Protein 1GHE (pdb70)

Secondary structure (DSSP, 8-state):
-EEEE--TTTHHHHHHHHHHHHHHHHHTT--S-------HHHHHHHTTHHHHHHTSEEEEEEEETTEEEEEEEEEE--STT-TTEEEEE----GGGTTSSHHHH--HHHHHHHHTT--EEEEEEETTSHHHHHHHHTTPEEEEEEEEEEE-TTS-EEEEEEEEEE-/--EEEEE-TTTHHHHHHHHHHHHHHHHHTT--S-------HHHHHHHHHHHHHHTTSEEEEEEEETTEEEEEEEEEE--STT-TTEEEEE----GGGTTSSHHHH--HHHHHHHHTT--EEEEEEETTSHHHHHHHHTTPEEEEEEEEEEE-TTS-EEEEEEEEEE-

Structure (mmCIF, N/CA/C/O backbone):
data_1GHE
#
_entry.id   1GHE
#
_cell.length_a   101.76
_cell.length_b   45.70
_cell.length_c   84.24
_cell.angle_alpha   90.00
_cell.angle_beta   105.79
_cell.angle_gamma   90.00
#
_symmetry.space_group_name_H-M   'C 1 2 1'
#
loop_
_entity.id
_entity.type
_entity.pdbx_description
1 polymer ACETYLTRANSFERASE
2 non-polymer 'ACETYL COENZYME *A'
3 water water
#
loop_
_atom_site.group_PDB
_atom_site.id
_atom_site.type_symbol
_atom_site.label_atom_id
_atom_site.label_alt_id
_atom_site.label_comp_id
_atom_site.label_asym_id
_atom_site.label_entity_id
_atom_site.label_seq_id
_atom_site.pdbx_PDB_ins_code
_atom_site.Cartn_x
_atom_site.Cartn_y
_atom_site.Cartn_z
_atom_site.occupancy
_atom_site.B_iso_or_equiv
_atom_site.auth_seq_id
_atom_site.auth_comp_id
_atom_site.auth_asym_id
_atom_site.auth_atom_id
_atom_site.pdbx_PDB_model_num
ATOM 1 N N . ALA A 1 4 ? 11.607 23.106 34.348 1.00 23.21 4 ALA A N 1
ATOM 2 C CA . ALA A 1 4 ? 13.087 23.030 34.098 1.00 22.15 4 ALA A CA 1
ATOM 3 C C . ALA A 1 4 ? 13.615 24.365 33.606 1.00 22.33 4 ALA A C 1
ATOM 4 O O . ALA A 1 4 ? 12.944 25.067 32.858 1.00 22.37 4 ALA A O 1
ATOM 6 N N . GLN A 1 5 ? 14.827 24.713 34.012 1.00 19.51 5 GLN A N 1
ATOM 7 C CA . GLN A 1 5 ? 15.417 25.969 33.589 1.00 19.45 5 GLN A CA 1
ATOM 8 C C . GLN A 1 5 ? 16.822 25.686 33.105 1.00 18.81 5 GLN A C 1
ATOM 9 O O . GLN A 1 5 ? 17.494 24.810 33.632 1.00 15.38 5 GLN A O 1
ATOM 15 N N . LEU A 1 6 ? 17.247 26.441 32.106 1.00 16.52 6 LEU A N 1
ATOM 16 C CA . LEU A 1 6 ? 18.596 26.335 31.574 1.00 15.76 6 LEU A CA 1
ATOM 17 C C . LEU A 1 6 ? 19.435 27.194 32.523 1.00 15.84 6 LEU A C 1
ATOM 18 O O . LEU A 1 6 ? 19.104 28.361 32.756 1.00 16.70 6 LEU A O 1
ATOM 23 N N . ARG A 1 7 ? 20.513 26.626 33.065 1.00 14.18 7 ARG A N 1
ATOM 24 C CA . ARG A 1 7 ? 21.374 27.335 33.996 1.00 13.98 7 ARG A CA 1
ATOM 25 C C . ARG A 1 7 ? 22.852 27.146 33.694 1.00 13.11 7 ARG A C 1
ATOM 26 O O . ARG A 1 7 ? 23.288 26.055 33.356 1.00 12.72 7 ARG A O 1
ATOM 34 N N . ARG A 1 8 ? 23.626 28.220 33.788 1.00 11.14 8 ARG A N 1
ATOM 35 C CA . ARG A 1 8 ? 25.065 28.062 33.625 1.00 12.37 8 ARG A CA 1
ATOM 36 C C . ARG A 1 8 ? 25.603 27.732 35.010 1.00 13.52 8 ARG A C 1
ATOM 37 O O . ARG A 1 8 ? 25.316 28.429 35.982 1.00 16.32 8 ARG A O 1
ATOM 45 N N . VAL A 1 9 ? 26.388 26.679 35.099 1.00 11.83 9 VAL A N 1
ATOM 46 C CA . VAL A 1 9 ? 26.919 26.246 36.380 1.00 13.43 9 VAL A CA 1
ATOM 47 C C . VAL A 1 9 ? 28.141 27.067 36.752 1.00 14.25 9 VAL A C 1
ATOM 48 O O . VAL A 1 9 ? 28.941 27.426 35.892 1.00 13.81 9 VAL A O 1
ATOM 52 N N . THR A 1 10 ? 28.271 27.375 38.042 1.00 15.74 10 THR A N 1
ATOM 53 C CA . THR A 1 10 ? 29.396 28.163 38.542 1.00 17.76 10 THR A CA 1
ATOM 54 C C . THR A 1 10 ? 30.065 27.387 39.675 1.00 17.85 10 THR A C 1
ATOM 55 O O . THR A 1 10 ? 29.570 26.360 40.099 1.00 16.78 10 THR A O 1
ATOM 59 N N . ALA A 1 11 ? 31.193 27.884 40.164 1.00 19.80 11 ALA A N 1
ATOM 60 C CA . ALA A 1 11 ? 31.875 27.204 41.265 1.00 21.67 11 ALA A CA 1
ATOM 61 C C . ALA A 1 11 ? 30.943 27.054 42.460 1.00 22.71 11 ALA A C 1
ATOM 62 O O . ALA A 1 11 ? 30.970 26.039 43.166 1.00 23.38 11 ALA A O 1
ATOM 64 N N . GLU A 1 12 ? 30.111 28.066 42.688 1.00 24.32 12 GLU A N 1
ATOM 65 C CA . GLU A 1 12 ? 29.200 28.043 43.823 1.00 24.58 12 GLU A CA 1
ATOM 66 C C . GLU A 1 12 ? 28.004 27.107 43.677 1.00 23.87 12 GLU A C 1
ATOM 67 O O . GLU A 1 12 ? 27.527 26.554 44.669 1.00 24.31 12 GLU A O 1
ATOM 73 N N . SER A 1 13 ? 27.515 26.907 42.455 1.00 21.36 13 SER A N 1
ATOM 74 C CA . SER A 1 13 ? 26.373 26.022 42.267 1.00 19.38 13 SER A CA 1
ATOM 75 C C . SER A 1 13 ? 26.783 24.616 41.863 1.00 18.54 13 SER A C 1
ATOM 76 O O . SER A 1 13 ? 25.943 23.734 41.727 1.00 16.74 13 SER A O 1
ATOM 79 N N . PHE A 1 14 ? 28.074 24.397 41.675 1.00 17.55 14 PHE A N 1
ATOM 80 C CA . PHE A 1 14 ? 28.543 23.081 41.254 1.00 17.71 14 PHE A CA 1
ATOM 81 C C . PHE A 1 14 ? 28.093 21.950 42.163 1.00 18.35 14 PHE A C 1
ATOM 82 O O . PHE A 1 14 ? 27.598 20.930 41.695 1.00 17.10 14 PHE A O 1
ATOM 90 N N . ALA A 1 15 ? 28.274 22.121 43.469 1.00 19.24 15 ALA A N 1
ATOM 91 C CA . ALA A 1 15 ? 27.886 21.073 44.414 1.00 18.78 15 ALA A CA 1
ATOM 92 C C . ALA A 1 15 ? 26.423 20.680 44.298 1.00 18.21 15 ALA A C 1
ATOM 93 O O . ALA A 1 15 ? 26.066 19.506 44.435 1.00 19.09 15 ALA A O 1
ATOM 95 N N . HIS A 1 16 ? 25.573 21.663 44.049 1.00 17.46 16 HIS A N 1
ATOM 96 C CA . HIS A 1 16 ? 24.144 21.425 43.939 1.00 18.18 16 HIS A CA 1
ATOM 97 C C . HIS A 1 16 ? 23.801 20.494 42.767 1.00 15.70 16 HIS A C 1
ATOM 98 O O . HIS A 1 16 ? 22.903 19.644 42.871 1.00 15.32 16 HIS A O 1
ATOM 105 N N . TYR A 1 17 ? 24.554 20.632 41.677 1.00 16.62 17 TYR A N 1
ATOM 106 C CA . TYR A 1 17 ? 24.302 19.850 40.465 1.00 15.39 17 TYR A CA 1
ATOM 107 C C . TYR A 1 17 ? 25.180 18.618 40.262 1.00 15.76 17 TYR A C 1
ATOM 108 O O . TYR A 1 17 ? 24.941 17.826 39.348 1.00 14.28 17 TYR A O 1
ATOM 117 N N . ARG A 1 18 ? 26.192 18.460 41.106 1.00 14.30 18 ARG A N 1
ATOM 118 C CA . ARG A 1 18 ? 27.129 17.352 41.024 1.00 15.25 18 ARG A CA 1
ATOM 119 C C . ARG A 1 18 ? 26.489 15.979 40.890 1.00 14.14 18 ARG A C 1
ATOM 120 O O . ARG A 1 18 ? 26.836 15.199 40.001 1.00 15.35 18 ARG A O 1
ATOM 128 N N . HIS A 1 19 ? 25.556 15.665 41.777 1.00 14.57 19 HIS A N 1
ATOM 129 C CA . HIS A 1 19 ? 24.927 14.360 41.723 1.00 14.16 19 HIS A CA 1
ATOM 130 C C . HIS A 1 19 ? 24.131 14.164 40.438 1.00 14.22 19 HIS A C 1
ATOM 131 O O . HIS A 1 19 ? 24.235 13.120 39.781 1.00 14.93 19 HIS A O 1
ATOM 138 N N . GLY A 1 20 ? 23.346 15.177 40.077 1.00 13.26 20 GLY A N 1
ATOM 139 C CA . GLY A 1 20 ? 22.548 15.082 38.862 1.00 13.99 20 GLY A CA 1
ATOM 140 C C . GLY A 1 20 ? 23.416 14.966 37.621 1.00 12.31 20 GLY A C 1
ATOM 141 O O . GLY A 1 20 ? 23.062 14.263 36.665 1.00 13.35 20 GLY A O 1
ATOM 142 N N . LEU A 1 21 ? 24.543 15.658 37.600 1.00 11.67 21 LEU A N 1
ATOM 143 C CA . LEU A 1 21 ? 25.417 15.561 36.430 1.00 12.80 21 LEU A CA 1
ATOM 144 C C . LEU A 1 21 ? 26.041 14.158 36.358 1.00 11.96 21 LEU A C 1
ATOM 145 O O . LEU A 1 21 ? 26.135 13.573 35.281 1.00 12.72 21 LEU A O 1
ATOM 150 N N . ALA A 1 22 ? 26.463 13.620 37.507 1.00 12.25 22 ALA A N 1
ATOM 151 C CA . ALA A 1 22 ? 27.054 12.283 37.573 1.00 12.80 22 ALA A CA 1
ATOM 152 C C . ALA A 1 22 ? 26.029 11.255 37.104 1.00 11.16 22 ALA A C 1
ATOM 153 O O . ALA A 1 22 ? 26.348 10.335 36.320 1.00 12.05 22 ALA A O 1
ATOM 155 N N . GLN A 1 23 ? 24.795 11.391 37.577 1.00 11.48 23 GLN A N 1
ATOM 156 C CA . GLN A 1 23 ? 23.748 10.467 37.167 1.00 13.78 23 GLN A CA 1
ATOM 157 C C . GLN A 1 23 ? 23.473 10.572 35.679 1.00 12.37 23 GLN A C 1
ATOM 158 O O . GLN A 1 23 ? 23.156 9.584 35.028 1.00 13.39 23 GLN A O 1
ATOM 164 N N . LEU A 1 24 ? 23.589 11.781 35.140 1.00 13.18 24 LEU A N 1
ATOM 165 C CA . LEU A 1 24 ? 23.348 11.998 33.718 1.00 10.19 24 LEU A CA 1
ATOM 166 C C . LEU A 1 24 ? 24.391 11.273 32.880 1.00 11.10 24 LEU A C 1
ATOM 167 O O . LEU A 1 24 ? 24.043 10.627 31.884 1.00 11.46 24 LEU A O 1
ATOM 172 N N . LEU A 1 25 ? 25.663 11.368 33.276 1.00 11.45 25 LEU A N 1
ATOM 173 C CA . LEU A 1 25 ? 26.730 10.662 32.579 1.00 9.96 25 LEU A CA 1
ATOM 174 C C . LEU A 1 25 ? 26.441 9.163 32.690 1.00 12.29 25 LEU A C 1
ATOM 175 O O . LEU A 1 25 ? 26.467 8.450 31.700 1.00 11.33 25 LEU A O 1
ATOM 180 N N . PHE A 1 26 ? 26.142 8.708 33.902 1.00 11.77 26 PHE A N 1
ATOM 181 C CA . PHE A 1 26 ? 25.863 7.290 34.155 1.00 12.41 26 PHE A CA 1
ATOM 182 C C . PHE A 1 26 ? 24.764 6.754 33.241 1.00 12.83 26 PHE A C 1
ATOM 183 O O . PHE A 1 26 ? 24.948 5.754 32.520 1.00 15.15 26 PHE A O 1
ATOM 191 N N . GLU A 1 27 ? 23.619 7.426 33.241 1.00 13.42 27 GLU A N 1
ATOM 192 C CA . GLU A 1 27 ? 22.518 6.977 32.401 1.00 13.98 27 GLU A CA 1
ATOM 193 C C . GLU A 1 27 ? 22.792 7.071 30.909 1.00 13.23 27 GLU A C 1
ATOM 194 O O . GLU A 1 27 ? 22.290 6.250 30.131 1.00 13.99 27 GLU A O 1
ATOM 200 N N . THR A 1 28 ? 23.577 8.068 30.508 1.00 11.67 28 THR A N 1
ATOM 201 C CA . THR A 1 28 ? 23.883 8.257 29.109 1.00 12.14 28 THR A CA 1
ATOM 202 C C . THR A 1 28 ? 24.820 7.143 28.642 1.00 11.10 28 THR A C 1
ATOM 203 O O . THR A 1 28 ? 24.633 6.572 27.556 1.00 12.31 28 THR A O 1
ATOM 207 N N . VAL A 1 29 ? 25.803 6.799 29.470 1.00 10.12 29 VAL A N 1
ATOM 208 C CA . VAL A 1 29 ? 26.756 5.730 29.122 1.00 11.26 29 VAL A CA 1
ATOM 209 C C . VAL A 1 29 ? 26.050 4.386 29.067 1.00 12.75 29 VAL A C 1
ATOM 210 O O . VAL A 1 29 ? 26.246 3.601 28.130 1.00 12.81 29 VAL A O 1
ATOM 214 N N . HIS A 1 30 ? 25.219 4.114 30.066 1.00 13.59 30 HIS A N 1
ATOM 215 C CA . HIS A 1 30 ? 24.517 2.840 30.083 1.00 15.77 30 HIS A CA 1
ATOM 216 C C . HIS A 1 30 ? 23.368 2.778 29.088 1.00 16.64 30 HIS A C 1
ATOM 217 O O . HIS A 1 30 ? 22.818 1.705 28.818 1.00 17.65 30 HIS A O 1
ATOM 224 N N . GLY A 1 31 ? 23.050 3.930 28.500 1.00 16.07 31 GLY A N 1
ATOM 225 C CA . GLY A 1 31 ? 22.016 3.998 27.485 1.00 14.67 31 GLY A CA 1
ATOM 226 C C . GLY A 1 31 ? 22.680 3.677 26.155 1.00 15.41 31 GLY A C 1
ATOM 227 O O . GLY A 1 31 ? 22.026 3.672 25.103 1.00 16.02 31 GLY A O 1
ATOM 228 N N . GLY A 1 32 ? 23.994 3.455 26.205 1.00 16.74 32 GLY A N 1
ATOM 229 C CA . GLY A 1 32 ? 24.754 3.094 25.013 1.00 15.96 32 GLY A CA 1
ATOM 230 C C . GLY A 1 32 ? 25.549 4.150 24.253 1.00 16.64 32 GLY A C 1
ATOM 231 O O . GLY A 1 32 ? 26.185 3.827 23.234 1.00 16.06 32 GLY A O 1
ATOM 232 N N . ALA A 1 33 ? 25.555 5.389 24.737 1.00 15.84 33 ALA A N 1
ATOM 233 C CA . ALA A 1 33 ? 26.264 6.461 24.040 1.00 16.06 33 ALA A CA 1
ATOM 234 C C . ALA A 1 33 ? 27.755 6.422 24.245 1.00 16.50 33 ALA A C 1
ATOM 235 O O . ALA A 1 33 ? 28.233 5.939 25.266 1.00 16.68 33 ALA A O 1
ATOM 237 N N . SER A 1 34 ? 28.489 6.920 23.258 1.00 16.14 34 SER A N 1
ATOM 238 C CA . SER A 1 34 ? 29.938 6.985 23.366 1.00 17.03 34 SER A CA 1
ATOM 239 C C . SER A 1 34 ? 30.282 8.390 23.838 1.00 17.52 34 SER A C 1
ATOM 240 O O . SER A 1 34 ? 30.324 9.330 23.032 1.00 18.30 34 SER A O 1
ATOM 243 N N . VAL A 1 35 ? 30.485 8.540 25.143 1.00 16.41 35 VAL A N 1
ATOM 244 C CA . VAL A 1 35 ? 30.833 9.839 25.699 1.00 16.50 35 VAL A CA 1
ATOM 245 C C . VAL A 1 35 ? 32.072 9.772 26.577 1.00 17.13 35 VAL A C 1
ATOM 246 O O . VAL A 1 35 ? 32.193 10.498 27.565 1.00 17.65 35 VAL A O 1
ATOM 250 N N . GLY A 1 36 ? 32.979 8.868 26.223 1.00 15.52 36 GLY A N 1
ATOM 251 C CA . GLY A 1 36 ? 34.233 8.755 26.934 1.00 15.48 36 GLY A CA 1
ATOM 252 C C . GLY A 1 36 ? 34.421 7.627 27.918 1.00 15.23 36 GLY A C 1
ATOM 253 O O . GLY A 1 36 ? 35.515 7.483 28.473 1.00 16.62 36 GLY A O 1
ATOM 254 N N . PHE A 1 37 ? 33.392 6.810 28.110 1.00 15.18 37 PHE A N 1
ATOM 255 C CA . PHE A 1 37 ? 33.469 5.738 29.087 1.00 16.98 37 PHE A CA 1
ATOM 256 C C . PHE A 1 37 ? 32.983 4.389 28.578 1.00 18.21 37 PHE A C 1
ATOM 257 O O . PHE A 1 37 ? 32.353 4.286 27.521 1.00 16.96 37 PHE A O 1
ATOM 273 N N . ALA A 1 39 ? 31.258 0.326 29.629 1.00 21.89 39 ALA A N 1
ATOM 274 C CA . ALA A 1 39 ? 30.158 -0.231 30.409 1.00 22.21 39 ALA A CA 1
ATOM 275 C C . ALA A 1 39 ? 30.506 -0.534 31.868 1.00 23.31 39 ALA A C 1
ATOM 276 O O . ALA A 1 39 ? 29.625 -0.876 32.650 1.00 24.14 39 ALA A O 1
ATOM 278 N N . ASP A 1 40 ? 31.778 -0.422 32.233 1.00 24.03 40 ASP A N 1
ATOM 279 C CA . ASP A 1 40 ? 32.186 -0.690 33.609 1.00 24.82 40 ASP A CA 1
ATOM 280 C C . ASP A 1 40 ? 31.966 0.544 34.484 1.00 24.46 40 ASP A C 1
ATOM 281 O O . ASP A 1 40 ? 32.186 0.507 35.699 1.00 24.00 40 ASP A O 1
ATOM 286 N N . LEU A 1 41 ? 31.527 1.637 33.868 1.00 22.39 41 LEU A N 1
ATOM 287 C CA . LEU A 1 41 ? 31.292 2.883 34.596 1.00 21.31 41 LEU A CA 1
ATOM 288 C C . LEU A 1 41 ? 30.333 2.752 35.787 1.00 21.68 41 LEU A C 1
ATOM 289 O O . LEU A 1 41 ? 29.206 2.264 35.643 1.00 20.68 41 LEU A O 1
ATOM 294 N N . ASP A 1 42 ? 30.788 3.176 36.961 1.00 22.62 42 ASP A N 1
ATOM 295 C CA . ASP A 1 42 ? 29.948 3.145 38.158 1.00 23.39 42 ASP A CA 1
ATOM 296 C C . ASP A 1 42 ? 29.832 4.582 38.631 1.00 22.39 42 ASP A C 1
ATOM 297 O O . ASP A 1 42 ? 30.499 5.458 38.091 1.00 21.41 42 ASP A O 1
ATOM 310 N N . GLN A 1 44 ? 30.961 5.985 41.256 1.00 22.70 44 GLN A N 1
ATOM 311 C CA . GLN A 1 44 ? 32.177 6.549 41.829 1.00 22.83 44 GLN A CA 1
ATOM 312 C C . GLN A 1 44 ? 33.007 7.171 40.701 1.00 21.55 44 GLN A C 1
ATOM 313 O O . GLN A 1 44 ? 33.570 8.253 40.858 1.00 21.60 44 GLN A O 1
ATOM 319 N N . GLN A 1 45 ? 33.053 6.486 39.563 1.00 20.66 45 GLN A N 1
ATOM 320 C CA . GLN A 1 45 ? 33.783 6.960 38.398 1.00 21.32 45 GLN A CA 1
ATOM 321 C C . GLN A 1 45 ? 33.083 8.208 37.848 1.00 18.31 45 GLN A C 1
ATOM 322 O O . GLN A 1 45 ? 33.743 9.157 37.446 1.00 17.08 45 GLN A O 1
ATOM 328 N N . ALA A 1 46 ? 31.751 8.201 37.828 1.00 17.07 46 ALA A N 1
ATOM 329 C CA . ALA A 1 46 ? 31.022 9.374 37.322 1.00 16.25 46 ALA A CA 1
ATOM 330 C C . ALA A 1 46 ? 31.270 10.591 38.227 1.00 16.10 46 ALA A C 1
ATOM 331 O O . ALA A 1 46 ? 31.421 11.706 37.732 1.00 16.46 46 ALA A O 1
ATOM 333 N N . TYR A 1 47 ? 31.321 10.393 39.547 1.00 16.47 47 TYR A N 1
ATOM 334 C CA . TYR A 1 47 ? 31.594 11.516 40.462 1.00 16.74 47 TYR A CA 1
ATOM 335 C C . TYR A 1 47 ? 32.998 12.040 40.227 1.00 16.70 47 TYR A C 1
ATOM 336 O O . TYR A 1 47 ? 33.241 13.239 40.300 1.00 17.98 47 TYR A O 1
ATOM 345 N N . ALA A 1 48 ? 33.934 11.136 39.959 1.00 18.06 48 ALA A N 1
ATOM 346 C CA . ALA A 1 48 ? 35.317 11.534 39.715 1.00 17.85 48 ALA A CA 1
ATOM 347 C C . ALA A 1 48 ? 35.404 12.405 38.462 1.00 17.57 48 ALA A C 1
ATOM 348 O O . ALA A 1 48 ? 36.158 13.377 38.423 1.00 17.65 48 ALA A O 1
ATOM 350 N N . TRP A 1 49 ? 34.626 12.046 37.442 1.00 17.25 49 TRP A N 1
ATOM 351 C CA . TRP A 1 49 ? 34.589 12.820 36.205 1.00 17.22 49 TRP A CA 1
ATOM 352 C C . TRP A 1 49 ? 34.051 14.215 36.534 1.00 16.61 49 TRP A C 1
ATOM 353 O O . TRP A 1 49 ? 34.595 15.228 36.090 1.00 14.97 49 TRP A O 1
ATOM 364 N N . CYS A 1 50 ? 32.986 14.269 37.326 1.00 16.70 50 CYS A N 1
ATOM 365 C CA . CYS A 1 50 ? 32.408 15.553 37.701 1.00 18.39 50 CYS A CA 1
ATOM 366 C C . CYS A 1 50 ? 33.393 16.417 38.435 1.00 19.12 50 CYS A C 1
ATOM 367 O O . CYS A 1 50 ? 33.559 17.592 38.122 1.00 17.58 50 CYS A O 1
ATOM 370 N N . ASP A 1 51 ? 34.027 15.837 39.445 1.00 19.60 51 ASP A N 1
ATOM 371 C CA . ASP A 1 51 ? 34.964 16.608 40.232 1.00 21.32 51 ASP A CA 1
ATOM 372 C C . ASP A 1 51 ? 36.102 17.122 39.371 1.00 20.94 51 ASP A C 1
ATOM 373 O O . ASP A 1 51 ? 36.662 18.186 39.643 1.00 22.35 51 ASP A O 1
ATOM 378 N N . GLY A 1 52 ? 36.427 16.378 38.321 1.00 19.54 52 GLY A N 1
ATOM 379 C CA . GLY A 1 52 ? 37.489 16.785 37.423 1.00 19.99 52 GLY A CA 1
ATOM 380 C C . GLY A 1 52 ? 37.161 18.042 36.622 1.00 19.47 52 GLY A C 1
ATOM 381 O O . GLY A 1 52 ? 38.047 18.644 36.029 1.00 19.11 52 GLY A O 1
ATOM 382 N N . LEU A 1 53 ? 35.900 18.449 36.609 1.00 18.09 53 LEU A N 1
ATOM 383 C CA . LEU A 1 53 ? 35.503 19.630 35.854 1.00 16.50 53 LEU A CA 1
ATOM 384 C C . LEU A 1 53 ? 35.572 20.912 36.657 1.00 17.15 53 LEU A C 1
ATOM 385 O O . LEU A 1 53 ? 35.629 22.004 36.101 1.00 15.00 53 LEU A O 1
ATOM 390 N N . LYS A 1 54 ? 35.561 20.772 37.974 1.00 16.58 54 LYS A N 1
ATOM 391 C CA . LYS A 1 54 ? 35.482 21.915 38.848 1.00 18.63 54 LYS A CA 1
ATOM 392 C C . LYS A 1 54 ? 36.512 23.019 38.697 1.00 17.04 54 LYS A C 1
ATOM 393 O O . LYS A 1 54 ? 36.152 24.197 38.684 1.00 18.15 54 LYS A O 1
ATOM 399 N N . ALA A 1 55 ? 37.784 22.662 38.584 1.00 16.39 55 ALA A N 1
ATOM 400 C CA . ALA A 1 55 ? 38.809 23.693 38.484 1.00 17.29 55 ALA A CA 1
ATOM 401 C C . ALA A 1 55 ? 38.664 24.522 37.219 1.00 17.74 55 ALA A C 1
ATOM 402 O O . ALA A 1 55 ? 38.761 25.764 37.259 1.00 16.58 55 ALA A O 1
ATOM 404 N N . ASP A 1 56 ? 38.422 23.843 36.102 1.00 16.68 56 ASP A N 1
ATOM 405 C CA . ASP A 1 56 ? 38.291 24.530 34.828 1.00 17.16 56 ASP A CA 1
ATOM 406 C C . ASP A 1 56 ? 37.038 25.399 34.769 1.00 16.96 56 ASP A C 1
ATOM 407 O O . ASP A 1 56 ? 37.048 26.460 34.154 1.00 17.27 56 ASP A O 1
ATOM 412 N N . ILE A 1 57 ? 35.966 24.962 35.425 1.00 14.90 57 ILE A N 1
ATOM 413 C CA . ILE A 1 57 ? 34.722 25.740 35.470 1.00 16.16 57 ILE A CA 1
ATOM 414 C C . ILE A 1 57 ? 34.967 27.053 36.231 1.00 15.96 57 ILE A C 1
ATOM 415 O O . ILE A 1 57 ? 34.551 28.125 35.807 1.00 14.95 57 ILE A O 1
ATOM 420 N N . ALA A 1 58 ? 35.667 26.966 37.355 1.00 16.75 58 ALA A N 1
ATOM 421 C CA . ALA A 1 58 ? 35.947 28.147 38.160 1.00 17.49 58 ALA A CA 1
ATOM 422 C C . ALA A 1 58 ? 36.889 29.105 37.450 1.00 19.30 58 ALA A C 1
ATOM 423 O O . ALA A 1 58 ? 36.784 30.321 37.612 1.00 20.25 58 ALA A O 1
ATOM 425 N N . ALA A 1 59 ? 37.797 28.553 36.656 1.00 17.85 59 ALA A N 1
ATOM 426 C CA . ALA A 1 59 ? 38.787 29.332 35.909 1.00 19.78 59 ALA A CA 1
ATOM 427 C C . ALA A 1 59 ? 38.140 29.991 34.711 1.00 19.80 59 ALA A C 1
ATOM 428 O O . ALA A 1 59 ? 38.608 31.020 34.217 1.00 20.81 59 ALA A O 1
ATOM 430 N N . GLY A 1 60 ? 37.076 29.369 34.225 1.00 18.69 60 GLY A N 1
ATOM 431 C CA . GLY A 1 60 ? 36.381 29.933 33.088 1.00 18.47 60 GLY A CA 1
ATOM 432 C C . GLY A 1 60 ? 36.868 29.428 31.738 1.00 17.39 60 GLY A C 1
ATOM 433 O O . GLY A 1 60 ? 36.472 29.974 30.705 1.00 20.62 60 GLY A O 1
ATOM 434 N N . SER A 1 61 ? 37.698 28.391 31.726 1.00 16.73 61 SER A N 1
ATOM 435 C CA . SER A 1 61 ? 38.203 27.832 30.469 1.00 16.51 61 SER A CA 1
ATOM 436 C C . SER A 1 61 ? 37.229 26.758 29.983 1.00 14.18 61 SER A C 1
ATOM 437 O O . SER A 1 61 ? 37.213 26.394 28.807 1.00 15.13 61 SER A O 1
ATOM 440 N N . LEU A 1 62 ? 36.442 26.233 30.909 1.00 12.21 62 LEU A N 1
ATOM 441 C CA . LEU A 1 62 ? 35.411 25.258 30.582 1.00 11.45 62 LEU A CA 1
ATOM 442 C C . LEU A 1 62 ? 34.081 25.860 31.037 1.00 12.32 62 LEU A C 1
ATOM 443 O O . LEU A 1 62 ? 33.938 26.362 32.185 1.00 12.01 62 LEU A O 1
ATOM 448 N N . LEU A 1 63 ? 33.110 25.891 30.135 1.00 10.40 63 LEU A N 1
ATOM 449 C CA . LEU A 1 63 ? 31.793 26.406 30.484 1.00 11.59 63 LEU A CA 1
ATOM 450 C C . LEU A 1 63 ? 30.840 25.229 30.577 1.00 10.58 63 LEU A C 1
ATOM 451 O O . LEU A 1 63 ? 30.869 24.330 29.748 1.00 13.21 63 LEU A O 1
ATOM 456 N N . LEU A 1 64 ? 29.977 25.227 31.594 1.00 9.37 64 LEU A N 1
ATOM 457 C CA . LEU A 1 64 ? 29.071 24.101 31.777 1.00 10.47 64 LEU A CA 1
ATOM 458 C C . LEU A 1 64 ? 27.663 24.590 32.005 1.00 11.55 64 LEU A C 1
ATOM 459 O O . LEU A 1 64 ? 27.452 25.531 32.774 1.00 12.33 64 LEU A O 1
ATOM 464 N N . TRP A 1 65 ? 26.689 23.977 31.334 1.00 10.47 65 TRP A N 1
ATOM 465 C CA . TRP A 1 65 ? 25.291 24.356 31.518 1.00 9.76 65 TRP A CA 1
ATOM 466 C C . TRP A 1 65 ? 24.507 23.117 31.820 1.00 11.75 65 TRP A C 1
ATOM 467 O O . TRP A 1 65 ? 24.905 22.022 31.433 1.00 11.76 65 TRP A O 1
ATOM 478 N N . VAL A 1 66 ? 23.406 23.286 32.543 1.00 10.98 66 VAL A N 1
ATOM 479 C CA . VAL A 1 66 ? 22.504 22.171 32.772 1.00 10.53 66 VAL A CA 1
ATOM 480 C C . VAL A 1 66 ? 21.092 22.683 32.521 1.00 10.91 66 VAL A C 1
ATOM 481 O O . VAL A 1 66 ? 20.851 23.885 32.510 1.00 11.44 66 VAL A O 1
ATOM 485 N N . VAL A 1 67 ? 20.180 21.761 32.247 1.00 11.25 67 VAL A N 1
ATOM 486 C CA . VAL A 1 67 ? 18.764 22.113 32.188 1.00 11.65 67 VAL A CA 1
ATOM 487 C C . VAL A 1 67 ? 18.365 21.325 33.420 1.00 14.45 67 VAL A C 1
ATOM 488 O O . VAL A 1 67 ? 18.528 20.104 33.444 1.00 12.11 67 VAL A O 1
ATOM 492 N N . ALA A 1 68 ? 17.841 22.009 34.435 1.00 14.74 68 ALA A N 1
ATOM 493 C CA . ALA A 1 68 ? 17.501 21.336 35.679 1.00 16.78 68 ALA A CA 1
ATOM 494 C C . ALA A 1 68 ? 16.222 21.830 36.315 1.00 18.83 68 ALA A C 1
ATOM 495 O O . ALA A 1 68 ? 15.807 22.975 36.117 1.00 18.91 68 ALA A O 1
ATOM 497 N N . GLU A 1 69 ? 15.594 20.929 37.058 1.00 21.44 69 GLU A N 1
ATOM 498 C CA . GLU A 1 69 ? 14.397 21.244 37.824 1.00 24.24 69 GLU A CA 1
ATOM 499 C C . GLU A 1 69 ? 14.968 21.074 39.219 1.00 23.77 69 GLU A C 1
ATOM 500 O O . GLU A 1 69 ? 15.148 19.943 39.695 1.00 21.33 69 GLU A O 1
ATOM 506 N N . ASP A 1 70 ? 15.288 22.195 39.849 1.00 25.72 70 ASP A N 1
ATOM 507 C CA . ASP A 1 70 ? 15.914 22.173 41.160 1.00 28.83 70 ASP A CA 1
ATOM 508 C C . ASP A 1 70 ? 17.269 21.457 40.968 1.00 28.47 70 ASP A C 1
ATOM 509 O O . ASP A 1 70 ? 18.080 21.872 40.146 1.00 29.06 70 ASP A O 1
ATOM 514 N N . ASP A 1 71 ? 17.500 20.379 41.706 1.00 27.90 71 ASP A N 1
ATOM 515 C CA . ASP A 1 71 ? 18.744 19.623 41.625 1.00 26.86 71 ASP A CA 1
ATOM 516 C C . ASP A 1 71 ? 18.672 18.467 40.629 1.00 25.34 71 ASP A C 1
ATOM 517 O O . ASP A 1 71 ? 19.656 17.755 40.429 1.00 25.02 71 ASP A O 1
ATOM 522 N N . ASN A 1 72 ? 17.505 18.263 40.028 1.00 22.22 72 ASN A N 1
ATOM 523 C CA . ASN A 1 72 ? 17.307 17.185 39.069 1.00 20.15 72 ASN A CA 1
ATOM 524 C C . ASN A 1 72 ? 17.837 17.650 37.724 1.00 18.16 72 ASN A C 1
ATOM 525 O O . ASN A 1 72 ? 17.194 18.456 37.061 1.00 18.57 72 ASN A O 1
ATOM 530 N N . VAL A 1 73 ? 18.992 17.132 37.325 1.00 15.26 73 VAL A N 1
ATOM 531 C CA . VAL A 1 73 ? 19.615 17.513 36.054 1.00 13.58 73 VAL A CA 1
ATOM 532 C C . VAL A 1 73 ? 19.105 16.678 34.878 1.00 13.31 73 VAL A C 1
ATOM 533 O O . VAL A 1 73 ? 19.365 15.477 34.791 1.00 14.92 73 VAL A O 1
ATOM 537 N N . LEU A 1 74 ? 18.394 17.324 33.962 1.00 12.05 74 LEU A N 1
ATOM 538 C CA . LEU A 1 74 ? 17.820 16.623 32.801 1.00 11.27 74 LEU A CA 1
ATOM 539 C C . LEU A 1 74 ? 18.754 16.578 31.608 1.00 10.83 74 LEU A C 1
ATOM 540 O O . LEU A 1 74 ? 18.664 15.678 30.772 1.00 10.11 74 LEU A O 1
ATOM 545 N N . ALA A 1 75 ? 19.663 17.541 31.533 1.00 9.08 75 ALA A N 1
ATOM 546 C CA . ALA A 1 75 ? 20.562 17.594 30.385 1.00 10.85 75 ALA A CA 1
ATOM 547 C C . ALA A 1 75 ? 21.712 18.517 30.710 1.00 10.93 75 ALA A C 1
ATOM 548 O O . ALA A 1 75 ? 21.631 19.321 31.632 1.00 10.96 75 ALA A O 1
ATOM 550 N N . SER A 1 76 ? 22.777 18.414 29.932 1.00 9.21 76 SER A N 1
ATOM 551 C CA . SER A 1 76 ? 23.937 19.247 30.156 1.00 8.76 76 SER A CA 1
ATOM 552 C C . SER A 1 76 ? 24.745 19.380 28.867 1.00 8.82 76 SER A C 1
ATOM 553 O O . SER A 1 76 ? 24.602 18.560 27.964 1.00 8.60 76 SER A O 1
ATOM 556 N N . ALA A 1 77 ? 25.579 20.407 28.786 1.00 8.31 77 ALA A N 1
ATOM 557 C CA . ALA A 1 77 ? 26.474 20.608 27.639 1.00 8.74 77 ALA A CA 1
ATOM 558 C C . ALA A 1 77 ? 27.665 21.377 28.173 1.00 8.82 77 ALA A C 1
ATOM 559 O O . ALA A 1 77 ? 27.558 22.069 29.200 1.00 9.84 77 ALA A O 1
ATOM 561 N N . GLN A 1 78 ? 28.790 21.267 27.474 1.00 8.42 78 GLN A N 1
ATOM 562 C CA . GLN A 1 78 ? 30.002 21.953 27.882 1.00 10.35 78 GLN A CA 1
ATOM 563 C C . GLN A 1 78 ? 30.636 22.571 26.659 1.00 9.64 78 GLN A C 1
ATOM 564 O O . GLN A 1 78 ? 30.495 22.060 25.528 1.00 10.62 78 GLN A O 1
ATOM 570 N N . LEU A 1 79 ? 31.322 23.684 26.888 1.00 11.10 79 LEU A N 1
ATOM 571 C CA . LEU A 1 79 ? 32.057 24.365 25.838 1.00 10.26 79 LEU A CA 1
ATOM 572 C C . LEU A 1 79 ? 33.468 24.546 26.379 1.00 11.40 79 LEU A C 1
ATOM 573 O O . LEU A 1 79 ? 33.675 25.192 27.409 1.00 10.98 79 LEU A O 1
ATOM 578 N N . SER A 1 80 ? 34.430 23.954 25.692 1.00 10.55 80 SER A N 1
ATOM 579 C CA . SER A 1 80 ? 35.839 24.052 26.085 1.00 12.14 80 SER A CA 1
ATOM 580 C C . SER A 1 80 ? 36.517 25.124 25.240 1.00 12.35 80 SER A C 1
ATOM 581 O O . SER A 1 80 ? 36.700 24.956 24.021 1.00 11.13 80 SER A O 1
ATOM 584 N N . LEU A 1 81 ? 36.884 26.228 25.882 1.00 12.37 81 LEU A N 1
ATOM 585 C CA . LEU A 1 81 ? 37.522 27.332 25.172 1.00 11.92 81 LEU A CA 1
ATOM 586 C C . LEU A 1 81 ? 38.990 27.023 24.915 1.00 12.61 81 LEU A C 1
ATOM 587 O O . LEU A 1 81 ? 39.723 26.720 25.852 1.00 13.24 81 LEU A O 1
ATOM 592 N N . CYS A 1 82 ? 39.436 27.093 23.664 1.00 12.11 82 CYS A N 1
ATOM 593 C CA . CYS A 1 82 ? 40.850 26.813 23.397 1.00 13.12 82 CYS A CA 1
ATOM 594 C C . CYS A 1 82 ? 41.666 27.913 24.059 1.00 13.94 82 CYS A C 1
ATOM 595 O O . CYS A 1 82 ? 41.326 29.094 23.969 1.00 12.78 82 CYS A O 1
ATOM 598 N N . GLN A 1 83 ? 42.736 27.503 24.745 1.00 15.12 83 GLN A N 1
ATOM 599 C CA . GLN A 1 83 ? 43.586 28.432 25.478 1.00 16.75 83 GLN A CA 1
ATOM 600 C C . GLN A 1 83 ? 44.930 28.640 24.771 1.00 17.23 83 GLN A C 1
ATOM 601 O O . GLN A 1 83 ? 45.778 29.413 25.243 1.00 18.29 83 GLN A O 1
ATOM 607 N N . LYS A 1 84 ? 45.141 27.940 23.664 1.00 16.28 84 LYS A N 1
ATOM 608 C CA . LYS A 1 84 ? 46.396 28.097 22.922 1.00 16.17 84 LYS A CA 1
ATOM 609 C C . LYS A 1 84 ? 46.499 29.496 22.325 1.00 16.56 84 LYS A C 1
ATOM 610 O O . LYS A 1 84 ? 45.536 30.031 21.770 1.00 15.55 84 LYS A O 1
ATOM 616 N N . PRO A 1 85 ? 47.694 30.094 22.375 1.00 16.05 85 PRO A N 1
ATOM 617 C CA . PRO A 1 85 ? 47.865 31.446 21.834 1.00 16.62 85 PRO A CA 1
ATOM 618 C C . PRO A 1 85 ? 47.302 31.698 20.444 1.00 16.41 85 PRO A C 1
ATOM 619 O O . PRO A 1 85 ? 46.811 32.801 20.181 1.00 18.10 85 PRO A O 1
ATOM 623 N N . ASN A 1 86 ? 47.367 30.706 19.556 1.00 15.62 86 ASN A N 1
ATOM 624 C CA . ASN A 1 86 ? 46.834 30.906 18.213 1.00 16.47 86 ASN A CA 1
ATOM 625 C C . ASN A 1 86 ? 45.461 30.279 18.004 1.00 16.47 86 ASN A C 1
ATOM 626 O O . ASN A 1 86 ? 44.951 30.248 16.881 1.00 17.23 86 ASN A O 1
ATOM 631 N N . GLY A 1 87 ? 44.852 29.802 19.081 1.00 16.32 87 GLY A N 1
ATOM 632 C CA . GLY A 1 87 ? 43.547 29.180 18.954 1.00 15.70 87 GLY A CA 1
ATOM 633 C C . GLY A 1 87 ? 42.427 29.948 19.622 1.00 15.61 87 GLY A C 1
ATOM 634 O O . GLY A 1 87 ? 41.382 29.369 19.889 1.00 15.19 87 GLY A O 1
ATOM 635 N N . LEU A 1 88 ? 42.607 31.247 19.872 1.00 13.08 88 LEU A N 1
ATOM 636 C CA . LEU A 1 88 ? 41.552 31.986 20.537 1.00 15.42 88 LEU A CA 1
ATOM 637 C C . LEU A 1 88 ? 40.262 32.154 19.720 1.00 13.38 88 LEU A C 1
ATOM 638 O O . LEU A 1 88 ? 39.260 32.650 20.245 1.00 13.57 88 LEU A O 1
ATOM 643 N N . ASN A 1 89 ? 40.260 31.739 18.450 1.00 11.99 89 ASN A N 1
ATOM 644 C CA . ASN A 1 89 ? 39.037 31.851 17.659 1.00 12.10 89 ASN A CA 1
ATOM 645 C C . ASN A 1 89 ? 38.162 30.602 17.797 1.00 11.78 89 ASN A C 1
ATOM 646 O O . ASN A 1 89 ? 36.998 30.611 17.395 1.00 11.83 89 ASN A O 1
ATOM 651 N N . ARG A 1 90 ? 38.703 29.536 18.379 1.00 10.76 90 ARG A N 1
ATOM 652 C CA . ARG A 1 90 ? 37.935 28.291 18.455 1.00 10.19 90 ARG A CA 1
ATOM 653 C C . ARG A 1 90 ? 37.542 27.742 19.824 1.00 9.68 90 ARG A C 1
ATOM 654 O O . ARG A 1 90 ? 38.123 28.068 20.861 1.00 9.92 90 ARG A O 1
ATOM 662 N N . ALA A 1 91 ? 36.501 26.911 19.818 1.00 9.48 91 ALA A N 1
ATOM 663 C CA . ALA A 1 91 ? 36.053 26.270 21.041 1.00 9.19 91 ALA A CA 1
ATOM 664 C C . ALA A 1 91 ? 35.475 24.912 20.670 1.00 10.23 91 ALA A C 1
ATOM 665 O O . ALA A 1 91 ? 34.908 24.766 19.596 1.00 9.37 91 ALA A O 1
ATOM 667 N N . GLU A 1 92 ? 35.604 23.934 21.563 1.00 9.50 92 GLU A N 1
ATOM 668 C CA . GLU A 1 92 ? 35.085 22.598 21.301 1.00 10.18 92 GLU A CA 1
ATOM 669 C C . GLU A 1 92 ? 33.827 22.340 22.110 1.00 11.03 92 GLU A C 1
ATOM 670 O O . GLU A 1 92 ? 33.773 22.622 23.316 1.00 11.52 92 GLU A O 1
ATOM 676 N N . VAL A 1 93 ? 32.805 21.800 21.463 1.00 10.77 93 VAL A N 1
ATOM 677 C CA . VAL A 1 93 ? 31.573 21.487 22.177 1.00 11.53 93 VAL A CA 1
ATOM 678 C C . VAL A 1 93 ? 31.760 20.060 22.652 1.00 12.73 93 VAL A C 1
ATOM 679 O O . VAL A 1 93 ? 32.236 19.219 21.895 1.00 13.03 93 VAL A O 1
ATOM 683 N N . GLN A 1 94 ? 31.422 19.782 23.905 1.00 11.97 94 GLN A N 1
ATOM 684 C CA . GLN A 1 94 ? 31.559 18.418 24.389 1.00 12.52 94 GLN A CA 1
ATOM 685 C C . GLN A 1 94 ? 30.532 18.092 25.461 1.00 11.52 94 GLN A C 1
ATOM 686 O O . GLN A 1 94 ? 29.903 18.986 26.056 1.00 11.27 94 GLN A O 1
ATOM 692 N N . LYS A 1 95 ? 30.347 16.794 25.659 1.00 10.31 95 LYS A N 1
ATOM 693 C CA . LYS A 1 95 ? 29.452 16.287 26.677 1.00 11.50 95 LYS A CA 1
ATOM 694 C C . LYS A 1 95 ? 28.040 16.839 26.666 1.00 9.75 95 LYS A C 1
ATOM 695 O O . LYS A 1 95 ? 27.472 17.159 27.713 1.00 10.87 95 LYS A O 1
ATOM 701 N N . LEU A 1 96 ? 27.472 16.960 25.469 1.00 11.75 96 LEU A N 1
ATOM 702 C CA . LEU A 1 96 ? 26.083 17.364 25.335 1.00 10.85 96 LEU A CA 1
ATOM 703 C C . LEU A 1 96 ? 25.360 16.052 25.638 1.00 10.27 96 LEU A C 1
ATOM 704 O O . LEU A 1 96 ? 25.574 15.032 24.962 1.00 11.28 96 LEU A O 1
ATOM 717 N N . VAL A 1 98 ? 21.514 14.330 27.209 1.00 9.85 98 VAL A N 1
ATOM 718 C CA . VAL A 1 98 ? 20.151 14.509 27.729 1.00 9.78 98 VAL A CA 1
ATOM 719 C C . VAL A 1 98 ? 19.741 13.156 28.305 1.00 9.56 98 VAL A C 1
ATOM 720 O O . VAL A 1 98 ? 19.959 12.134 27.672 1.00 11.09 98 VAL A O 1
ATOM 724 N N . LEU A 1 99 ? 19.165 13.136 29.507 1.00 10.95 99 LEU A N 1
ATOM 725 C CA . LEU A 1 99 ? 18.717 11.874 30.095 1.00 12.22 99 LEU A CA 1
ATOM 726 C C . LEU A 1 99 ? 17.865 11.114 29.070 1.00 13.90 99 LEU A C 1
ATOM 727 O O . LEU A 1 99 ? 17.056 11.715 28.346 1.00 14.38 99 LEU A O 1
ATOM 732 N N . PRO A 1 100 ? 18.053 9.787 28.966 1.00 13.65 100 PRO A N 1
ATOM 733 C CA . PRO A 1 100 ? 17.262 9.000 28.011 1.00 14.71 100 PRO A CA 1
ATOM 734 C C . PRO A 1 100 ? 15.781 9.347 28.030 1.00 14.66 100 PRO A C 1
ATOM 735 O O . PRO A 1 100 ? 15.165 9.533 26.977 1.00 15.94 100 PRO A O 1
ATOM 739 N N . SER A 1 101 ? 15.202 9.421 29.227 1.00 16.31 101 SER A N 1
ATOM 740 C CA . SER A 1 101 ? 13.777 9.734 29.366 1.00 16.84 101 SER A CA 1
ATOM 741 C C . SER A 1 101 ? 13.383 11.188 29.111 1.00 16.60 101 SER A C 1
ATOM 742 O O . SER A 1 101 ? 12.200 11.502 29.085 1.00 18.86 101 SER A O 1
ATOM 745 N N . ALA A 1 102 ? 14.355 12.081 28.957 1.00 13.35 102 ALA A N 1
ATOM 746 C CA . ALA A 1 102 ? 14.054 13.487 28.695 1.00 11.82 102 ALA A CA 1
ATOM 747 C C . ALA A 1 102 ? 14.321 13.850 27.251 1.00 11.08 102 ALA A C 1
ATOM 748 O O . ALA A 1 102 ? 14.170 15.008 26.874 1.00 12.87 102 ALA A O 1
ATOM 750 N N . ARG A 1 103 ? 14.695 12.874 26.433 1.00 11.08 103 ARG A N 1
ATOM 751 C CA . ARG A 1 103 ? 14.981 13.155 25.023 1.00 10.70 103 ARG A CA 1
ATOM 752 C C . ARG A 1 103 ? 13.725 13.356 24.175 1.00 12.47 103 ARG A C 1
ATOM 753 O O . ARG A 1 103 ? 12.619 12.915 24.542 1.00 13.48 103 ARG A O 1
ATOM 761 N N . GLY A 1 104 ? 13.907 14.029 23.042 1.00 10.33 104 GLY A N 1
ATOM 762 C CA . GLY A 1 104 ? 12.802 14.282 22.131 1.00 14.61 104 GLY A CA 1
ATOM 763 C C . GLY A 1 104 ? 11.866 15.402 22.578 1.00 15.66 104 GLY A C 1
ATOM 764 O O . GLY A 1 104 ? 10.711 15.477 22.133 1.00 16.80 104 GLY A O 1
ATOM 765 N N . ARG A 1 105 ? 12.380 16.289 23.425 1.00 14.85 105 ARG A N 1
ATOM 766 C CA . ARG A 1 105 ? 11.615 17.401 23.980 1.00 16.21 105 ARG A CA 1
ATOM 767 C C . ARG A 1 105 ? 12.272 18.748 23.706 1.00 15.54 105 ARG A C 1
ATOM 768 O O . ARG A 1 105 ? 11.835 19.764 24.236 1.00 14.23 105 ARG A O 1
ATOM 776 N N . GLY A 1 106 ? 13.339 18.756 22.917 1.00 13.47 106 GLY A N 1
ATOM 777 C CA . GLY A 1 106 ? 14.006 20.005 22.602 1.00 12.40 106 GLY A CA 1
ATOM 778 C C . GLY A 1 106 ? 15.082 20.492 23.577 1.00 13.35 106 GLY A C 1
ATOM 779 O O . GLY A 1 106 ? 15.605 21.607 23.404 1.00 11.12 106 GLY A O 1
ATOM 780 N N . LEU A 1 107 ? 15.419 19.688 24.587 1.00 10.36 107 LEU A N 1
ATOM 781 C CA . LEU A 1 107 ? 16.454 20.124 25.539 1.00 10.09 107 LEU A CA 1
ATOM 782 C C . LEU A 1 107 ? 17.838 20.271 24.901 1.00 9.72 107 LEU A C 1
ATOM 783 O O . LEU A 1 107 ? 18.601 21.206 25.231 1.00 10.36 107 LEU A O 1
ATOM 788 N N . GLY A 1 108 ? 18.165 19.344 24.002 1.00 10.68 108 GLY A N 1
ATOM 789 C CA . GLY A 1 108 ? 19.452 19.394 23.321 1.00 9.93 108 GLY A CA 1
ATOM 790 C C . GLY A 1 108 ? 19.571 20.699 22.538 1.00 9.57 108 GLY A C 1
ATOM 791 O O . GLY A 1 108 ? 20.600 21.399 22.588 1.00 10.55 108 GLY A O 1
ATOM 792 N N . ARG A 1 109 ? 18.507 21.052 21.837 1.00 9.19 109 ARG A N 1
ATOM 793 C CA . ARG A 1 109 ? 18.535 22.280 21.035 1.00 10.86 109 ARG A CA 1
ATOM 794 C C . ARG A 1 109 ? 18.659 23.490 21.926 1.00 10.87 109 ARG A C 1
ATOM 795 O O . ARG A 1 109 ? 19.408 24.422 21.630 1.00 12.28 109 ARG A O 1
ATOM 803 N N . GLN A 1 110 ? 17.935 23.477 23.038 1.00 11.64 110 GLN A N 1
ATOM 804 C CA . GLN A 1 110 ? 17.989 24.587 23.980 1.00 11.74 110 GLN A CA 1
ATOM 805 C C . GLN A 1 110 ? 19.433 24.820 24.456 1.00 11.74 110 GLN A C 1
ATOM 806 O O . GLN A 1 110 ? 19.933 25.961 24.526 1.00 11.12 110 GLN A O 1
ATOM 812 N N . LEU A 1 111 ? 20.100 23.734 24.817 1.00 9.22 111 LEU A N 1
ATOM 813 C CA . LEU A 1 111 ? 21.482 23.823 25.270 1.00 9.81 111 LEU A CA 1
ATOM 814 C C . LEU A 1 111 ? 22.417 24.340 24.166 1.00 9.50 111 LEU A C 1
ATOM 815 O O . LEU A 1 111 ? 23.208 25.258 24.373 1.00 11.40 111 LEU A O 1
ATOM 828 N N . ASP A 1 113 ? 21.745 26.135 21.593 1.00 11.35 113 ASP A N 1
ATOM 829 C CA . ASP A 1 113 ? 21.500 27.537 21.254 1.00 12.04 113 ASP A CA 1
ATOM 830 C C . ASP A 1 113 ? 22.255 28.412 22.251 1.00 11.84 113 ASP A C 1
ATOM 831 O O . ASP A 1 113 ? 22.805 29.448 21.891 1.00 12.21 113 ASP A O 1
ATOM 836 N N . GLU A 1 114 ? 22.279 28.003 23.511 1.00 11.02 114 GLU A N 1
ATOM 837 C CA . GLU A 1 114 ? 22.962 28.818 24.524 1.00 11.45 114 GLU A CA 1
ATOM 838 C C . GLU A 1 114 ? 24.462 28.729 24.322 1.00 11.73 114 GLU A C 1
ATOM 839 O O . GLU A 1 114 ? 25.179 29.738 24.423 1.00 11.80 114 GLU A O 1
ATOM 845 N N . VAL A 1 115 ? 24.946 27.516 24.040 1.00 8.93 115 VAL A N 1
ATOM 846 C CA . VAL A 1 115 ? 26.372 27.314 23.797 1.00 9.68 115 VAL A CA 1
ATOM 847 C C . VAL A 1 115 ? 26.842 28.226 22.662 1.00 11.35 115 VAL A C 1
ATOM 848 O O . VAL A 1 115 ? 27.920 28.823 22.748 1.00 11.75 115 VAL A O 1
ATOM 852 N N . GLU A 1 116 ? 26.048 28.332 21.591 1.00 10.97 116 GLU A N 1
ATOM 853 C CA . GLU A 1 116 ? 26.463 29.157 20.464 1.00 10.64 116 GLU A CA 1
ATOM 854 C C . GLU A 1 116 ? 26.467 30.620 20.842 1.00 10.95 116 GLU A C 1
ATOM 855 O O . GLU A 1 116 ? 27.396 31.345 20.511 1.00 11.51 116 GLU A O 1
ATOM 861 N N . GLN A 1 117 ? 25.441 31.044 21.559 1.00 11.59 117 GLN A N 1
ATOM 862 C CA . GLN A 1 117 ? 25.361 32.443 21.932 1.00 13.30 117 GLN A CA 1
ATOM 863 C C . GLN A 1 117 ? 26.529 32.834 22.808 1.00 13.80 117 GLN A C 1
ATOM 864 O O . GLN A 1 117 ? 27.123 33.889 22.621 1.00 13.48 117 GLN A O 1
ATOM 870 N N . VAL A 1 118 ? 26.869 31.981 23.763 1.00 11.06 118 VAL A N 1
ATOM 871 C CA . VAL A 1 118 ? 27.959 32.317 24.670 1.00 12.30 118 VAL A CA 1
ATOM 872 C C . VAL A 1 118 ? 29.326 32.199 24.002 1.00 11.91 118 VAL A C 1
ATOM 873 O O . VAL A 1 118 ? 30.247 32.941 24.361 1.00 14.29 118 VAL A O 1
ATOM 877 N N . ALA A 1 119 ? 29.463 31.311 23.011 1.00 11.42 119 ALA A N 1
ATOM 878 C CA . ALA A 1 119 ? 30.748 31.168 22.302 1.00 11.33 119 ALA A CA 1
ATOM 879 C C . ALA A 1 119 ? 31.054 32.490 21.602 1.00 13.87 119 ALA A C 1
ATOM 880 O O . ALA A 1 119 ? 32.208 32.934 21.582 1.00 13.67 119 ALA A O 1
ATOM 882 N N . VAL A 1 120 ? 30.013 33.112 21.038 1.00 12.94 120 VAL A N 1
ATOM 883 C CA . VAL A 1 120 ? 30.138 34.406 20.370 1.00 15.57 120 VAL A CA 1
ATOM 884 C C . VAL A 1 120 ? 30.570 35.478 21.372 1.00 16.41 120 VAL A C 1
ATOM 885 O O . VAL A 1 120 ? 31.430 36.293 21.054 1.00 18.27 120 VAL A O 1
ATOM 889 N N . LYS A 1 121 ? 29.968 35.489 22.560 1.00 17.90 121 LYS A N 1
ATOM 890 C CA . LYS A 1 121 ? 30.356 36.452 23.590 1.00 18.86 121 LYS A CA 1
ATOM 891 C C . LYS A 1 121 ? 31.823 36.276 23.945 1.00 20.02 121 LYS A C 1
ATOM 892 O O . LYS A 1 121 ? 32.467 37.220 24.420 1.00 21.72 121 LYS A O 1
ATOM 898 N N . HIS A 1 122 ? 32.346 35.065 23.764 1.00 18.25 122 HIS A N 1
ATOM 899 C CA . HIS A 1 122 ? 33.749 34.796 24.041 1.00 18.96 122 HIS A CA 1
ATOM 900 C C . HIS A 1 122 ? 34.596 34.923 22.791 1.00 19.08 122 HIS A C 1
ATOM 901 O O . HIS A 1 122 ? 35.735 34.439 22.732 1.00 17.06 122 HIS A O 1
ATOM 908 N N . LYS A 1 123 ? 34.019 35.583 21.791 1.00 17.73 123 LYS A N 1
ATOM 909 C CA . LYS A 1 123 ? 34.689 35.845 20.523 1.00 19.11 123 LYS A CA 1
ATOM 910 C C . LYS A 1 123 ? 35.233 34.613 19.812 1.00 18.82 123 LYS A C 1
ATOM 911 O O . LYS A 1 123 ? 36.313 34.641 19.219 1.00 18.55 123 LYS A O 1
ATOM 917 N N . ARG A 1 124 ? 34.469 33.529 19.862 1.00 15.66 124 ARG A N 1
ATOM 918 C CA . ARG A 1 124 ? 34.865 32.310 19.176 1.00 14.66 124 ARG A CA 1
ATOM 919 C C . ARG A 1 124 ? 34.084 32.186 17.866 1.00 15.10 124 ARG A C 1
ATOM 920 O O . ARG A 1 124 ? 32.866 32.012 17.880 1.00 19.84 124 ARG A O 1
ATOM 928 N N . GLY A 1 125 ? 34.781 32.253 16.746 1.00 12.45 125 GLY A N 1
ATOM 929 C CA . GLY A 1 125 ? 34.139 32.140 15.460 1.00 12.81 125 GLY A CA 1
ATOM 930 C C . GLY A 1 125 ? 33.990 30.715 14.979 1.00 12.83 125 GLY A C 1
ATOM 931 O O . GLY A 1 125 ? 33.250 30.470 14.046 1.00 14.34 125 GLY A O 1
ATOM 932 N N . LEU A 1 126 ? 34.698 29.772 15.595 1.00 11.35 126 LEU A N 1
ATOM 933 C CA . LEU A 1 126 ? 34.581 28.387 15.163 1.00 10.73 126 LEU A CA 1
ATOM 934 C C . LEU A 1 126 ? 34.233 27.483 16.317 1.00 10.49 126 LEU A C 1
ATOM 935 O O . LEU A 1 126 ? 34.900 27.518 17.353 1.00 8.04 126 LEU A O 1
ATOM 940 N N . LEU A 1 127 ? 33.155 26.716 16.164 1.00 8.94 127 LEU A N 1
ATOM 941 C CA . LEU A 1 127 ? 32.774 25.712 17.159 1.00 9.17 127 LEU A CA 1
ATOM 942 C C . LEU A 1 127 ? 32.991 24.396 16.462 1.00 10.66 127 LEU A C 1
ATOM 943 O O . LEU A 1 127 ? 32.563 24.250 15.329 1.00 12.53 127 LEU A O 1
ATOM 948 N N . HIS A 1 128 ? 33.660 23.437 17.098 1.00 9.15 128 HIS A N 1
ATOM 949 C CA . HIS A 1 128 ? 33.823 22.141 16.436 1.00 9.40 128 HIS A CA 1
ATOM 950 C C . HIS A 1 128 ? 33.583 21.052 17.452 1.00 10.41 128 HIS A C 1
ATOM 951 O O . HIS A 1 128 ? 33.614 21.298 18.664 1.00 10.51 128 HIS A O 1
ATOM 958 N N . LEU A 1 129 ? 33.350 19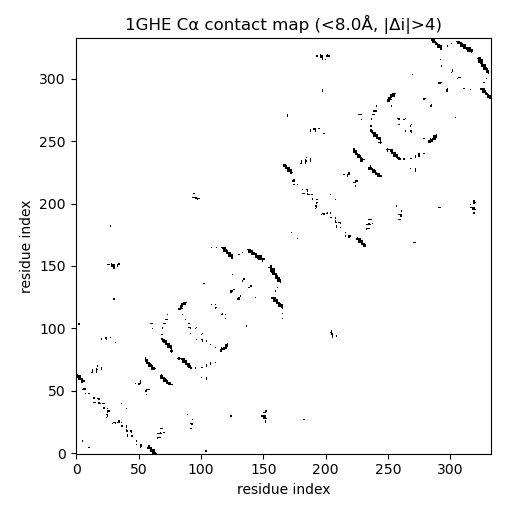.842 16.966 1.00 9.79 129 LEU A N 1
ATOM 959 C CA . LEU A 1 129 ? 33.065 18.732 17.851 1.00 11.30 129 LEU A CA 1
ATOM 960 C C . LEU A 1 129 ? 33.205 17.428 17.098 1.00 12.70 129 LEU A C 1
ATOM 961 O O . LEU A 1 129 ? 33.370 17.425 15.891 1.00 11.45 129 LEU A O 1
ATOM 966 N N . ASP A 1 130 ? 33.166 16.315 17.812 1.00 12.56 130 ASP A N 1
ATOM 967 C CA . ASP A 1 130 ? 33.170 15.037 17.108 1.00 14.40 130 ASP A CA 1
ATOM 968 C C . ASP A 1 130 ? 32.155 14.160 17.820 1.00 15.35 130 ASP A C 1
ATOM 969 O O . ASP A 1 130 ? 31.962 14.262 19.036 1.00 15.50 130 ASP A O 1
ATOM 974 N N . THR A 1 131 ? 31.477 13.319 17.060 1.00 13.59 131 THR A N 1
ATOM 975 C CA . THR A 1 131 ? 30.464 12.474 17.641 1.00 15.59 131 THR A CA 1
ATOM 976 C C . THR A 1 131 ? 30.433 11.132 16.931 1.00 14.76 131 THR A C 1
ATOM 977 O O . THR A 1 131 ? 30.832 11.030 15.771 1.00 13.78 131 THR A O 1
ATOM 981 N N . GLU A 1 132 ? 29.972 10.102 17.630 1.00 15.74 132 GLU A N 1
ATOM 982 C CA . GLU A 1 132 ? 29.902 8.764 17.034 1.00 17.30 132 GLU A CA 1
ATOM 983 C C . GLU A 1 132 ? 29.199 8.772 15.675 1.00 16.24 132 GLU A C 1
ATOM 984 O O . GLU A 1 132 ? 28.056 9.215 15.554 1.00 15.99 132 GLU A O 1
ATOM 990 N N . ALA A 1 133 ? 29.876 8.272 14.643 1.00 15.98 133 ALA A N 1
ATOM 991 C CA . ALA A 1 133 ? 29.285 8.260 13.311 1.00 18.15 133 ALA A CA 1
ATOM 992 C C . ALA A 1 133 ? 28.059 7.350 13.262 1.00 18.11 133 ALA A C 1
ATOM 993 O O . ALA A 1 133 ? 28.071 6.228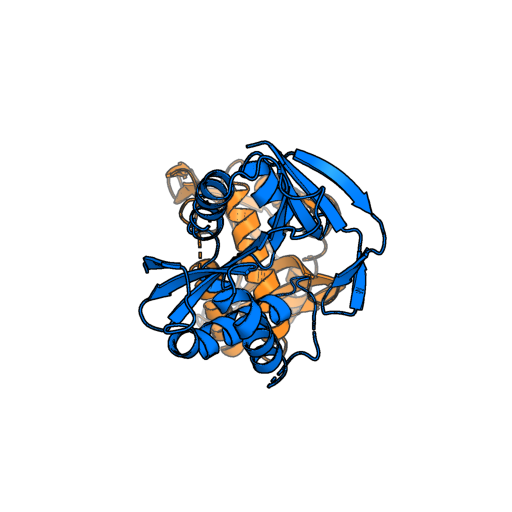 13.768 1.00 20.92 133 ALA A O 1
ATOM 995 N N . GLY A 1 134 ? 26.994 7.862 12.667 1.00 18.50 134 GLY A N 1
ATOM 996 C CA . GLY A 1 134 ? 25.767 7.089 12.543 1.00 20.86 134 GLY A CA 1
ATOM 997 C C . GLY A 1 134 ? 24.856 7.204 13.752 1.00 21.25 134 GLY A C 1
ATOM 998 O O . GLY A 1 134 ? 23.724 6.719 13.731 1.00 24.85 134 GLY A O 1
ATOM 999 N N . SER A 1 135 ? 25.327 7.852 14.812 1.00 20.45 135 SER A N 1
ATOM 1000 C CA . SER A 1 135 ? 24.512 7.978 16.014 1.00 18.12 135 SER A CA 1
ATOM 1001 C C . SER A 1 135 ? 23.399 9.016 15.878 1.00 16.62 135 SER A C 1
ATOM 1002 O O . SER A 1 135 ? 23.350 9.798 14.912 1.00 15.03 135 SER A O 1
ATOM 1005 N N . VAL A 1 136 ? 22.504 9.019 16.863 1.00 14.80 136 VAL A N 1
ATOM 1006 C CA . VAL A 1 136 ? 21.426 9.988 16.879 1.00 16.27 136 VAL A CA 1
ATOM 1007 C C . VAL A 1 136 ? 22.038 11.392 16.918 1.00 14.78 136 VAL A C 1
ATOM 1008 O O . VAL A 1 136 ? 21.539 12.317 16.279 1.00 14.16 136 VAL A O 1
ATOM 1012 N N . ALA A 1 137 ? 23.153 11.539 17.626 1.00 16.47 137 ALA A N 1
ATOM 1013 C CA . ALA A 1 137 ? 23.789 12.851 17.713 1.00 15.51 137 ALA A CA 1
ATOM 1014 C C . ALA A 1 137 ? 24.130 13.385 16.323 1.00 15.31 137 ALA A C 1
ATOM 1015 O O . ALA A 1 137 ? 24.103 14.594 16.088 1.00 15.55 137 ALA A O 1
ATOM 1017 N N . GLU A 1 138 ? 24.473 12.507 15.385 1.00 16.72 138 GLU A N 1
ATOM 1018 C CA . GLU A 1 138 ? 24.765 12.987 14.036 1.00 17.05 138 GLU A CA 1
ATOM 1019 C C . GLU A 1 138 ? 23.539 13.629 13.405 1.00 16.71 138 GLU A C 1
ATOM 1020 O O . GLU A 1 138 ? 23.634 14.675 12.771 1.00 16.67 138 GLU A O 1
ATOM 1026 N N . ALA A 1 139 ? 22.380 13.000 13.563 1.00 15.91 139 ALA A N 1
ATOM 1027 C CA . ALA A 1 139 ? 21.162 13.554 12.997 1.00 15.21 139 ALA A CA 1
ATOM 1028 C C . ALA A 1 139 ? 20.830 14.864 13.716 1.00 15.27 139 ALA A C 1
ATOM 1029 O O . ALA A 1 139 ? 20.356 15.817 13.101 1.00 16.33 139 ALA A O 1
ATOM 1031 N N . PHE A 1 140 ? 21.090 14.905 15.019 1.00 13.08 140 PHE A N 1
ATOM 1032 C CA . PHE A 1 140 ? 20.845 16.107 15.824 1.00 13.75 140 PHE A CA 1
ATOM 1033 C C . PHE A 1 140 ? 21.714 17.287 15.358 1.00 11.89 140 PHE A C 1
ATOM 1034 O O . PHE A 1 140 ? 21.207 18.375 15.097 1.00 10.94 140 PHE A O 1
ATOM 1042 N N . TYR A 1 141 ? 23.026 17.094 15.251 1.00 12.19 141 TYR A N 1
ATOM 1043 C CA . TYR A 1 141 ? 23.874 18.198 14.825 1.00 11.68 141 TYR A CA 1
ATOM 1044 C C . TYR A 1 141 ? 23.582 18.624 13.396 1.00 13.44 141 TYR A C 1
ATOM 1045 O O . TYR A 1 141 ? 23.667 19.808 13.083 1.00 13.48 141 TYR A O 1
ATOM 1054 N N . SER A 1 142 ? 23.249 17.672 12.523 1.00 14.47 142 SER A N 1
ATOM 1055 C CA . SER A 1 142 ? 22.924 18.031 11.141 1.00 17.26 142 SER A CA 1
ATOM 1056 C C . SER A 1 142 ? 21.664 18.883 11.145 1.00 16.87 142 SER A C 1
ATOM 1057 O O . SER A 1 142 ? 21.578 19.905 10.451 1.00 16.45 142 SER A O 1
ATOM 1060 N N . ALA A 1 143 ? 20.692 18.482 11.952 1.00 15.92 143 ALA A N 1
ATOM 1061 C CA . ALA A 1 143 ? 19.434 19.222 12.036 1.00 16.02 143 ALA A CA 1
ATOM 1062 C C . ALA A 1 143 ? 19.663 20.643 12.534 1.00 16.44 143 ALA A C 1
ATOM 1063 O O . ALA A 1 143 ? 18.909 21.558 12.175 1.00 16.01 143 ALA A O 1
ATOM 1065 N N . LEU A 1 144 ? 20.695 20.826 13.366 1.00 15.49 144 LEU A N 1
ATOM 1066 C CA . LEU A 1 144 ? 21.030 22.140 13.924 1.00 15.55 144 LEU A CA 1
ATOM 1067 C C . LEU A 1 144 ? 21.977 22.945 13.025 1.00 16.97 144 LEU A C 1
ATOM 1068 O O . LEU A 1 144 ? 22.582 23.929 13.454 1.00 18.11 144 LEU A O 1
ATOM 1073 N N . ALA A 1 145 ? 22.126 22.496 11.790 1.00 15.86 145 ALA A N 1
ATOM 1074 C CA . ALA A 1 145 ? 22.956 23.168 10.811 1.00 15.52 145 ALA A CA 1
ATOM 1075 C C . ALA A 1 145 ? 24.458 23.138 11.010 1.00 15.02 145 ALA A C 1
ATOM 1076 O O . ALA A 1 145 ? 25.154 24.077 10.588 1.00 15.73 145 ALA A O 1
ATOM 1078 N N . TYR A 1 146 ? 24.969 22.098 11.672 1.00 11.07 146 TYR A N 1
ATOM 1079 C CA . TYR A 1 146 ? 26.416 21.948 11.784 1.00 11.62 146 TYR A CA 1
ATOM 1080 C C . TYR A 1 146 ? 26.849 21.242 10.499 1.00 11.93 146 TYR A C 1
ATOM 1081 O O . TYR A 1 146 ? 26.071 20.498 9.895 1.00 14.12 146 TYR A O 1
ATOM 1090 N N . THR A 1 147 ? 28.072 21.516 10.061 1.00 12.06 147 THR A N 1
ATOM 1091 C CA . THR A 1 147 ? 28.612 20.946 8.839 1.00 13.61 147 THR A CA 1
ATOM 1092 C C . THR A 1 147 ? 29.499 19.757 9.133 1.00 13.11 147 THR A C 1
ATOM 1093 O O . THR A 1 147 ? 30.404 19.851 9.951 1.00 11.28 147 THR A O 1
ATOM 1097 N N . ARG A 1 148 ? 29.237 18.644 8.458 1.00 12.83 148 ARG A N 1
ATOM 1098 C CA . ARG A 1 148 ? 30.019 17.421 8.659 1.00 13.75 148 ARG A CA 1
ATOM 1099 C C . ARG A 1 148 ? 31.258 17.472 7.783 1.00 14.63 148 ARG A C 1
ATOM 1100 O O . ARG A 1 148 ? 31.153 17.654 6.559 1.00 15.81 148 ARG A O 1
ATOM 1108 N N . VAL A 1 149 ? 32.424 17.321 8.396 1.00 11.61 149 VAL A N 1
ATOM 1109 C CA . VAL A 1 149 ? 33.690 17.357 7.673 1.00 13.35 149 VAL A CA 1
ATOM 1110 C C . VAL A 1 149 ? 34.023 15.970 7.119 1.00 13.87 149 VAL A C 1
ATOM 1111 O O . VAL A 1 149 ? 34.416 15.836 5.955 1.00 15.03 149 VAL A O 1
ATOM 1115 N N . GLY A 1 150 ? 33.854 14.951 7.952 1.00 13.07 150 GLY A N 1
ATOM 1116 C CA . GLY A 1 150 ? 34.159 13.589 7.547 1.00 13.26 150 GLY A CA 1
ATOM 1117 C C . GLY A 1 150 ? 34.353 12.743 8.786 1.00 12.56 150 GLY A C 1
ATOM 1118 O O . GLY A 1 150 ? 34.034 13.190 9.881 1.00 14.15 150 GLY A O 1
ATOM 1119 N N . GLU A 1 151 ? 34.893 11.535 8.620 1.00 12.69 151 GLU A N 1
ATOM 1120 C CA . GLU A 1 151 ? 35.080 10.590 9.715 1.00 13.63 151 GLU A CA 1
ATOM 1121 C C . GLU A 1 151 ? 36.511 10.126 9.918 1.00 14.46 151 GLU A C 1
ATOM 1122 O O . GLU A 1 151 ? 37.329 10.132 8.992 1.00 14.53 151 GLU A O 1
ATOM 1128 N N . LEU A 1 152 ? 36.788 9.696 11.144 1.00 14.12 152 LEU A N 1
ATOM 1129 C CA . LEU A 1 152 ? 38.082 9.106 11.502 1.00 15.15 152 LEU A CA 1
ATOM 1130 C C . LEU A 1 152 ? 37.673 7.700 11.992 1.00 14.60 152 LEU A C 1
ATOM 1131 O O . LEU A 1 152 ? 36.969 7.574 12.998 1.00 15.97 152 LEU A O 1
ATOM 1136 N N . PRO A 1 153 ? 38.092 6.634 11.291 1.00 13.53 153 PRO A N 1
ATOM 1137 C CA . PRO A 1 153 ? 37.729 5.271 11.701 1.00 13.04 153 PRO A CA 1
ATOM 1138 C C . PRO A 1 153 ? 38.426 4.791 12.975 1.00 13.19 153 PRO A C 1
ATOM 1139 O O . PRO A 1 153 ? 39.568 5.173 13.246 1.00 12.72 153 PRO A O 1
ATOM 1143 N N . GLY A 1 154 ? 37.730 3.954 13.749 1.00 13.09 154 GLY A N 1
ATOM 1144 C CA . GLY A 1 154 ? 38.288 3.416 14.976 1.00 12.76 154 GLY A CA 1
ATOM 1145 C C . GLY A 1 154 ? 38.711 4.445 16.003 1.00 14.27 154 GLY A C 1
ATOM 1146 O O . GLY A 1 154 ? 39.633 4.217 16.778 1.00 14.52 154 GLY A O 1
ATOM 1147 N N . TYR A 1 155 ? 38.021 5.581 16.020 1.00 13.69 155 TYR A N 1
ATOM 1148 C CA . TYR A 1 155 ? 38.353 6.671 16.918 1.00 15.11 155 TYR A CA 1
ATOM 1149 C C . TYR A 1 155 ? 38.144 6.324 18.376 1.00 15.46 155 TYR A C 1
ATOM 1150 O O . TYR A 1 155 ? 38.938 6.693 19.226 1.00 16.02 155 TYR A O 1
ATOM 1159 N N . CYS A 1 156 ? 37.042 5.646 18.666 1.00 17.09 156 CYS A N 1
ATOM 1160 C CA . CYS A 1 156 ? 36.775 5.253 20.032 1.00 18.96 156 CYS A CA 1
ATOM 1161 C C . CYS A 1 156 ? 35.832 4.077 20.043 1.00 19.89 156 CYS A C 1
ATOM 1162 O O . CYS A 1 156 ? 35.426 3.568 18.986 1.00 18.73 156 CYS A O 1
ATOM 1165 N N . ALA A 1 157 ? 35.505 3.630 21.242 1.00 17.96 157 ALA A N 1
ATOM 1166 C CA . ALA A 1 157 ? 34.627 2.489 21.372 1.00 18.91 157 ALA A CA 1
ATOM 1167 C C . ALA A 1 157 ? 33.326 2.845 22.049 1.00 18.34 157 ALA A C 1
ATOM 1168 O O . ALA A 1 157 ? 33.262 3.782 22.855 1.00 18.05 157 ALA A O 1
ATOM 1170 N N . THR A 1 158 ? 32.281 2.102 21.703 1.00 17.12 158 THR A N 1
ATOM 1171 C CA . THR A 1 158 ? 31.007 2.291 22.340 1.00 18.94 158 THR A CA 1
ATOM 1172 C C . THR A 1 158 ? 31.229 1.645 23.715 1.00 18.18 158 THR A C 1
ATOM 1173 O O . THR A 1 158 ? 32.222 0.940 23.930 1.00 15.92 158 THR A O 1
ATOM 1177 N N . PRO A 1 159 ? 30.320 1.870 24.661 1.00 17.61 159 PRO A N 1
ATOM 1178 C CA . PRO A 1 159 ? 30.504 1.291 25.996 1.00 19.63 159 PRO A CA 1
ATOM 1179 C C . PRO A 1 159 ? 30.734 -0.214 26.010 1.00 21.01 159 PRO A C 1
ATOM 1180 O O . PRO A 1 159 ? 31.339 -0.734 26.944 1.00 23.54 159 PRO A O 1
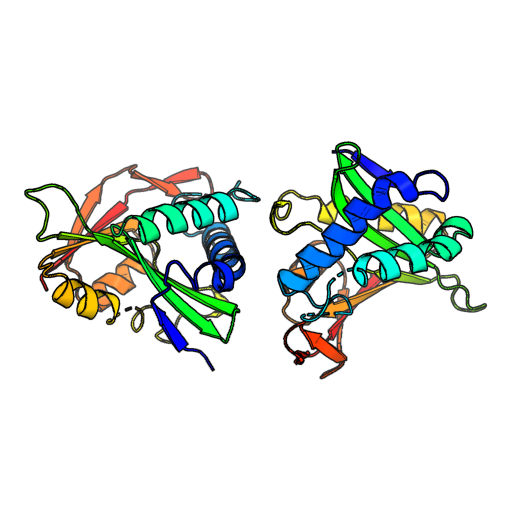ATOM 1184 N N . ASP A 1 160 ? 30.245 -0.884 24.970 1.00 22.89 160 ASP A N 1
ATOM 1185 C CA . ASP A 1 160 ? 30.368 -2.331 24.807 1.00 24.26 160 ASP A CA 1
ATOM 1186 C C . ASP A 1 160 ? 31.745 -2.757 24.302 1.00 24.24 160 ASP A C 1
ATOM 1187 O O . ASP A 1 160 ? 32.053 -3.953 24.239 1.00 23.81 160 ASP A O 1
ATOM 1192 N N . GLY A 1 161 ? 32.577 -1.782 23.946 1.00 22.35 161 GLY A N 1
ATOM 1193 C CA . GLY A 1 161 ? 33.920 -2.084 23.484 1.00 20.19 161 GLY A CA 1
ATOM 1194 C C . GLY A 1 161 ? 34.122 -2.156 21.979 1.00 20.53 161 GLY A C 1
ATOM 1195 O O . GLY A 1 161 ? 35.250 -2.375 21.516 1.00 20.10 161 GLY A O 1
ATOM 1196 N N . ARG A 1 162 ? 33.049 -1.969 21.210 1.00 18.95 162 ARG A N 1
ATOM 1197 C CA . ARG A 1 162 ? 33.151 -2.026 19.754 1.00 19.17 162 ARG A CA 1
ATOM 1198 C C . ARG A 1 162 ? 33.698 -0.717 19.195 1.00 17.91 162 ARG A C 1
ATOM 1199 O O . ARG A 1 162 ? 33.173 0.352 19.483 1.00 17.56 162 ARG A O 1
ATOM 1207 N N . LEU A 1 163 ? 34.755 -0.798 18.397 1.00 17.00 163 LEU A N 1
ATOM 1208 C CA . LEU A 1 163 ? 35.320 0.414 17.824 1.00 16.26 163 LEU A CA 1
ATOM 1209 C C . LEU A 1 163 ? 34.429 0.944 16.710 1.00 17.17 163 LEU A C 1
ATOM 1210 O O . LEU A 1 163 ? 33.783 0.182 15.983 1.00 17.50 163 LEU A O 1
ATOM 1215 N N . HIS A 1 164 ? 34.379 2.270 16.581 1.00 15.11 164 HIS A N 1
ATOM 1216 C CA . HIS A 1 164 ? 33.578 2.878 15.545 1.00 17.11 164 HIS A CA 1
ATOM 1217 C C . HIS A 1 164 ? 34.217 4.186 15.134 1.00 16.49 164 HIS A C 1
ATOM 1218 O O . HIS A 1 164 ? 35.065 4.723 15.843 1.00 15.68 164 HIS A O 1
ATOM 1225 N N . PRO A 1 165 ? 33.789 4.730 13.991 1.00 16.59 165 PRO A N 1
ATOM 1226 C CA . PRO A 1 165 ? 34.331 5.995 13.502 1.00 15.20 165 PRO A CA 1
ATOM 1227 C C . PRO A 1 165 ? 33.702 7.162 14.253 1.00 15.23 165 PRO A C 1
ATOM 1228 O O . PRO A 1 165 ? 32.632 7.033 14.841 1.00 14.94 165 PRO A O 1
ATOM 1232 N N . THR A 1 166 ? 34.379 8.299 14.256 1.00 13.95 166 THR A N 1
ATOM 1233 C CA . THR A 1 166 ? 33.790 9.472 14.880 1.00 13.21 166 THR A CA 1
ATOM 1234 C C . THR A 1 166 ? 33.589 10.425 13.712 1.00 13.28 166 THR A C 1
ATOM 1235 O O . THR A 1 166 ? 34.374 10.420 12.779 1.00 13.77 166 THR A O 1
ATOM 1239 N N . ALA A 1 167 ? 32.521 11.209 13.730 1.00 11.48 167 ALA A N 1
ATOM 1240 C CA . ALA A 1 167 ? 32.295 12.165 12.659 1.00 11.22 167 ALA A CA 1
ATOM 1241 C C . ALA A 1 167 ? 32.636 13.550 13.190 1.00 10.98 167 ALA A C 1
ATOM 1242 O O . ALA A 1 167 ? 32.241 13.900 14.300 1.00 11.42 167 ALA A O 1
ATOM 1244 N N . ILE A 1 168 ? 33.382 14.321 12.409 1.00 8.50 168 ILE A N 1
ATOM 1245 C CA . ILE A 1 168 ? 33.778 15.687 12.798 1.00 9.40 168 ILE A CA 1
ATOM 1246 C C . ILE A 1 168 ? 32.782 16.693 12.234 1.00 10.70 168 ILE A C 1
ATOM 1247 O O . ILE A 1 168 ? 32.477 16.638 11.033 1.00 11.38 168 ILE A O 1
ATOM 1252 N N . TYR A 1 169 ? 32.289 17.594 13.098 1.00 10.40 169 TYR A N 1
ATOM 1253 C CA . TYR A 1 169 ? 31.318 18.636 12.728 1.00 9.00 169 TYR A CA 1
ATOM 1254 C C . TYR A 1 169 ? 31.802 19.998 13.177 1.00 9.55 169 TYR A C 1
ATOM 1255 O O . TYR A 1 169 ? 32.548 20.095 14.153 1.00 11.35 169 TYR A O 1
ATOM 1264 N N . PHE A 1 170 ? 31.369 21.056 12.486 1.00 9.04 170 PHE A N 1
ATOM 1265 C CA . PHE A 1 170 ? 31.750 22.398 12.914 1.00 10.07 170 PHE A CA 1
ATOM 1266 C C . PHE A 1 170 ? 30.649 23.351 12.493 1.00 9.27 170 PHE A C 1
ATOM 1267 O O . PHE A 1 170 ? 29.787 23.007 11.682 1.00 12.00 170 PHE A O 1
ATOM 1275 N N . LYS A 1 171 ? 30.680 24.535 13.084 1.00 10.02 171 LYS A N 1
ATOM 1276 C CA . LYS A 1 171 ? 29.757 25.604 12.729 1.00 10.00 171 LYS A CA 1
ATOM 1277 C C . LYS A 1 171 ? 30.572 26.874 12.844 1.00 10.51 171 LYS A C 1
ATOM 1278 O O . LYS A 1 171 ? 31.271 27.083 13.826 1.00 11.38 171 LYS A O 1
ATOM 1284 N N . THR A 1 172 ? 30.501 27.710 11.819 1.00 11.10 172 THR A N 1
ATOM 1285 C CA . THR A 1 172 ? 31.199 28.987 11.854 1.00 12.53 172 THR A CA 1
ATOM 1286 C C . THR A 1 172 ? 30.189 30.016 12.363 1.00 13.61 172 THR A C 1
ATOM 1287 O O . THR A 1 172 ? 29.092 30.162 11.828 1.00 14.53 172 THR A O 1
ATOM 1291 N N . LEU A 1 173 ? 30.551 30.706 13.423 1.00 14.82 173 LEU A N 1
ATOM 1292 C CA . LEU A 1 173 ? 29.670 31.697 14.010 1.00 16.57 173 LEU A CA 1
ATOM 1293 C C . LEU A 1 173 ? 30.066 33.074 13.493 1.00 19.00 173 LEU A C 1
ATOM 1294 O O . LEU A 1 173 ? 31.259 33.425 13.577 1.00 21.89 173 LEU A O 1
ATOM 1299 N N . HIS B 1 3 ? 26.094 -9.232 14.200 1.00 19.68 3 HIS B N 1
ATOM 1300 C CA . HIS B 1 3 ? 25.415 -10.564 14.315 1.00 17.85 3 HIS B CA 1
ATOM 1301 C C . HIS B 1 3 ? 24.020 -10.372 14.888 1.00 18.43 3 HIS B C 1
ATOM 1302 O O . HIS B 1 3 ? 23.848 -10.299 16.107 1.00 19.69 3 HIS B O 1
ATOM 1309 N N . ALA B 1 4 ? 23.030 -10.299 14.007 1.00 15.77 4 ALA B N 1
ATOM 1310 C CA . ALA B 1 4 ? 21.653 -10.089 14.438 1.00 14.56 4 ALA B CA 1
ATOM 1311 C C . ALA B 1 4 ? 21.030 -11.425 14.826 1.00 14.46 4 ALA B C 1
ATOM 1312 O O . ALA B 1 4 ? 21.234 -12.450 14.145 1.00 15.23 4 ALA B O 1
ATOM 1314 N N . GLN B 1 5 ? 20.296 -11.442 15.937 1.00 12.65 5 GLN B N 1
ATOM 1315 C CA . GLN B 1 5 ? 19.667 -12.684 16.372 1.00 13.40 5 GLN B CA 1
ATOM 1316 C C . GLN B 1 5 ? 18.246 -12.412 16.783 1.00 13.52 5 GLN B C 1
ATOM 1317 O O . GLN B 1 5 ? 17.943 -11.343 17.327 1.00 12.11 5 GLN B O 1
ATOM 1323 N N . LEU B 1 6 ? 17.398 -13.399 16.533 1.00 11.69 6 LEU B N 1
ATOM 1324 C CA . LEU B 1 6 ? 16.002 -13.333 16.926 1.00 14.20 6 LEU B CA 1
ATOM 1325 C C . LEU B 1 6 ? 15.959 -13.890 18.345 1.00 13.44 6 LEU B C 1
ATOM 1326 O O . LEU B 1 6 ? 16.375 -15.038 18.592 1.00 14.84 6 LEU B O 1
ATOM 1331 N N . ARG B 1 7 ? 15.463 -13.105 19.290 1.00 12.82 7 ARG B N 1
ATOM 1332 C CA . ARG B 1 7 ? 15.387 -13.563 20.659 1.00 11.99 7 ARG B CA 1
ATOM 1333 C C . ARG B 1 7 ? 13.995 -13.334 21.229 1.00 12.76 7 ARG B C 1
ATOM 1334 O O . ARG B 1 7 ? 13.371 -12.288 20.966 1.00 12.74 7 ARG B O 1
ATOM 1342 N N . ARG B 1 8 ? 13.526 -14.315 21.998 1.00 11.96 8 ARG B N 1
ATOM 1343 C CA . ARG B 1 8 ? 12.259 -14.198 22.714 1.00 13.07 8 ARG B CA 1
ATOM 1344 C C . ARG B 1 8 ? 12.671 -13.494 24.016 1.00 14.33 8 ARG B C 1
ATOM 1345 O O . ARG B 1 8 ? 13.561 -13.978 24.744 1.00 14.67 8 ARG B O 1
ATOM 1353 N N . VAL B 1 9 ? 12.053 -12.351 24.305 1.00 10.60 9 VAL B N 1
ATOM 1354 C CA . VAL B 1 9 ? 12.373 -11.584 25.497 1.00 12.82 9 VAL B CA 1
ATOM 1355 C C . VAL B 1 9 ? 11.681 -12.171 26.731 1.00 15.78 9 VAL B C 1
ATOM 1356 O O . VAL B 1 9 ? 10.506 -12.554 26.679 1.00 16.47 9 VAL B O 1
ATOM 1360 N N . THR B 1 10 ? 12.412 -12.280 27.837 1.00 15.95 10 THR B N 1
ATOM 1361 C CA . THR B 1 10 ? 11.830 -12.824 29.054 1.00 18.49 10 THR B CA 1
ATOM 1362 C C . THR B 1 10 ? 11.739 -11.706 30.067 1.00 19.04 10 THR B C 1
ATOM 1363 O O . THR B 1 10 ? 12.251 -10.617 29.833 1.00 18.48 10 THR B O 1
ATOM 1367 N N . ALA B 1 11 ? 11.085 -11.960 31.194 1.00 19.96 11 ALA B N 1
ATOM 1368 C CA . ALA B 1 11 ? 11.000 -10.929 32.212 1.00 21.93 11 ALA B CA 1
ATOM 1369 C C . ALA B 1 11 ? 12.413 -10.566 32.677 1.00 22.65 11 ALA B C 1
ATOM 1370 O O . ALA B 1 11 ? 12.711 -9.401 32.945 1.00 23.25 11 ALA B O 1
ATOM 1372 N N . GLU B 1 12 ? 13.297 -11.557 32.736 1.00 24.08 12 GLU B N 1
ATOM 1373 C CA . GLU B 1 12 ? 14.668 -11.322 33.171 1.00 24.38 12 GLU B CA 1
ATOM 1374 C C . GLU B 1 12 ? 15.544 -10.586 32.157 1.00 24.04 12 GLU B C 1
ATOM 1375 O O . GLU B 1 12 ? 16.414 -9.792 32.530 1.00 25.35 12 GLU B O 1
ATOM 1381 N N . SER B 1 13 ? 15.325 -10.823 30.871 1.00 21.47 13 SER B N 1
ATOM 1382 C CA . SER B 1 13 ? 16.172 -10.174 29.882 1.00 18.99 13 SER B CA 1
ATOM 1383 C C . SER B 1 13 ? 15.613 -8.869 29.379 1.00 17.81 13 SER B C 1
ATOM 1384 O O . SER B 1 13 ? 16.295 -8.167 28.646 1.00 17.20 13 SER B O 1
ATOM 1387 N N . PHE B 1 14 ? 14.392 -8.540 29.796 1.00 17.09 14 PHE B N 1
ATOM 1388 C CA . PHE B 1 14 ? 13.735 -7.322 29.329 1.00 16.22 14 PHE B CA 1
ATOM 1389 C C . PHE B 1 14 ? 14.585 -6.080 29.508 1.00 17.47 14 PHE B C 1
ATOM 1390 O O . PHE B 1 14 ? 14.739 -5.287 28.577 1.00 17.77 14 PHE B O 1
ATOM 1398 N N . ALA B 1 15 ? 15.142 -5.917 30.708 1.00 17.31 15 ALA B N 1
ATOM 1399 C CA . ALA B 1 15 ? 15.969 -4.755 31.031 1.00 19.78 15 ALA B CA 1
ATOM 1400 C C . ALA B 1 15 ? 17.043 -4.465 30.010 1.00 18.72 15 ALA B C 1
ATOM 1401 O O . ALA B 1 15 ? 17.367 -3.306 29.756 1.00 19.58 15 ALA B O 1
ATOM 1403 N N . HIS B 1 16 ? 17.603 -5.521 29.429 1.00 18.94 16 HIS B N 1
ATOM 1404 C CA . HIS B 1 16 ? 18.679 -5.401 28.453 1.00 20.18 16 HIS B CA 1
ATOM 1405 C C . HIS B 1 16 ? 18.226 -4.796 27.110 1.00 19.26 16 HIS B C 1
ATOM 1406 O O . HIS B 1 16 ? 19.023 -4.193 26.383 1.00 18.99 16 HIS B O 1
ATOM 1413 N N . TYR B 1 17 ? 16.946 -4.943 26.798 1.00 17.24 17 TYR B N 1
ATOM 1414 C CA . TYR B 1 17 ? 16.416 -4.489 25.511 1.00 15.49 17 TYR B CA 1
ATOM 1415 C C . TYR B 1 17 ? 15.589 -3.234 25.611 1.00 14.93 17 TYR B C 1
ATOM 1416 O O . TYR B 1 17 ? 15.196 -2.655 24.597 1.00 14.98 17 TYR B O 1
ATOM 1425 N N . ARG B 1 18 ? 15.314 -2.829 26.843 1.00 13.78 18 ARG B N 1
ATOM 1426 C CA . ARG B 1 18 ? 14.495 -1.654 27.104 1.00 14.80 18 ARG B CA 1
ATOM 1427 C C . ARG B 1 18 ? 14.849 -0.397 26.321 1.00 13.59 18 ARG B C 1
ATOM 1428 O O . ARG B 1 18 ? 13.951 0.235 25.756 1.00 13.58 18 ARG B O 1
ATOM 1436 N N . HIS B 1 19 ? 16.125 -0.002 26.317 1.00 12.62 19 HIS B N 1
ATOM 1437 C CA . HIS B 1 19 ? 16.520 1.205 25.593 1.00 13.95 19 HIS B CA 1
ATOM 1438 C C . HIS B 1 19 ? 16.288 1.028 24.100 1.00 14.02 19 HIS B C 1
ATOM 1439 O O . HIS B 1 19 ? 15.740 1.906 23.444 1.00 14.06 19 HIS B O 1
ATOM 1446 N N . GLY B 1 20 ? 16.696 -0.119 23.567 1.00 14.18 20 GLY B N 1
ATOM 1447 C CA . GLY B 1 20 ? 16.510 -0.361 22.153 1.00 11.62 20 GLY B CA 1
ATOM 1448 C C . GLY B 1 20 ? 15.039 -0.405 21.765 1.00 11.97 20 GLY B C 1
ATOM 1449 O O . GLY B 1 20 ? 14.694 0.050 20.674 1.00 12.14 20 GLY B O 1
ATOM 1450 N N . LEU B 1 21 ? 14.178 -0.954 22.621 1.00 10.97 21 LEU B N 1
ATOM 1451 C CA . LEU B 1 21 ? 12.739 -1.021 22.313 1.00 11.06 21 LEU B CA 1
ATOM 1452 C C . LEU B 1 21 ? 12.104 0.368 22.276 1.00 12.32 21 LEU B C 1
ATOM 1453 O O . LEU B 1 21 ? 11.305 0.669 21.394 1.00 12.75 21 LEU B O 1
ATOM 1458 N N . ALA B 1 22 ? 12.477 1.232 23.215 1.00 13.21 22 ALA B N 1
ATOM 1459 C CA . ALA B 1 22 ? 11.932 2.593 23.221 1.00 12.78 22 ALA B CA 1
ATOM 1460 C C . ALA B 1 22 ? 12.397 3.335 21.983 1.00 12.09 22 ALA B C 1
ATOM 1461 O O . ALA B 1 22 ? 11.624 4.096 21.387 1.00 11.07 22 ALA B O 1
ATOM 1463 N N . GLN B 1 23 ? 13.651 3.127 21.582 1.00 12.04 23 GLN B N 1
ATOM 1464 C CA . GLN B 1 23 ? 14.166 3.790 20.393 1.00 12.70 23 GLN B CA 1
ATOM 1465 C C . GLN B 1 23 ? 13.468 3.294 19.128 1.00 12.82 23 GLN B C 1
ATOM 1466 O O . GLN B 1 23 ? 13.163 4.081 18.228 1.00 11.12 23 GLN B O 1
ATOM 1472 N N . LEU B 1 24 ? 13.212 1.993 19.065 1.00 10.66 24 LEU B N 1
ATOM 1473 C CA . LEU B 1 24 ? 12.532 1.424 17.904 1.00 10.38 24 LEU B CA 1
ATOM 1474 C C . LEU B 1 24 ? 11.153 2.080 17.738 1.00 10.21 24 LEU B C 1
ATOM 1475 O O . LEU B 1 24 ? 10.752 2.454 16.618 1.00 10.46 24 LEU B O 1
ATOM 1480 N N . LEU B 1 25 ? 10.418 2.194 18.837 1.00 9.91 25 LEU B N 1
ATOM 1481 C CA . LEU B 1 25 ? 9.102 2.829 18.815 1.00 10.77 25 LEU B CA 1
ATOM 1482 C C . LEU B 1 25 ? 9.243 4.280 18.351 1.00 11.25 25 LEU B C 1
ATOM 1483 O O . LEU B 1 25 ? 8.523 4.748 17.462 1.00 10.91 25 LEU B O 1
ATOM 1488 N N . PHE B 1 26 ? 10.203 4.976 18.946 1.00 12.79 26 PHE B N 1
ATOM 1489 C CA . PHE B 1 26 ? 10.424 6.379 18.621 1.00 13.37 26 PHE B CA 1
ATOM 1490 C C . PHE B 1 26 ? 10.725 6.553 17.141 1.00 14.94 26 PHE B C 1
ATOM 1491 O O . PHE B 1 26 ? 10.081 7.357 16.452 1.00 13.95 26 PHE B O 1
ATOM 1499 N N . GLU B 1 27 ? 11.666 5.768 16.625 1.00 13.97 27 GLU B N 1
ATOM 1500 C CA . GLU B 1 27 ? 12.008 5.874 15.223 1.00 14.56 27 GLU B CA 1
ATOM 1501 C C . GLU B 1 27 ? 10.858 5.491 14.306 1.00 15.10 27 GLU B C 1
ATOM 1502 O O . GLU B 1 27 ? 10.691 6.085 13.239 1.00 15.79 27 GLU B O 1
ATOM 1508 N N . THR B 1 28 ? 10.058 4.510 14.721 1.00 13.11 28 THR B N 1
ATOM 1509 C CA . THR B 1 28 ? 8.939 4.052 13.890 1.00 12.17 28 THR B CA 1
ATOM 1510 C C . THR B 1 28 ? 7.816 5.089 13.837 1.00 12.32 28 THR B C 1
ATOM 1511 O O . THR B 1 28 ? 7.257 5.372 12.762 1.00 13.85 28 THR B O 1
ATOM 1515 N N . VAL B 1 29 ? 7.506 5.697 14.975 1.00 11.94 29 VAL B N 1
ATOM 1516 C CA . VAL B 1 29 ? 6.449 6.702 15.010 1.00 12.41 29 VAL B CA 1
ATOM 1517 C C . VAL B 1 29 ? 6.891 7.954 14.254 1.00 14.94 29 VAL B C 1
ATOM 1518 O O . VAL B 1 29 ? 6.125 8.516 13.454 1.00 14.00 29 VAL B O 1
ATOM 1522 N N . HIS B 1 30 ? 8.126 8.394 14.486 1.00 13.55 30 HIS B N 1
ATOM 1523 C CA . HIS B 1 30 ? 8.560 9.585 13.794 1.00 16.03 30 HIS B CA 1
ATOM 1524 C C . HIS B 1 30 ? 8.880 9.349 12.333 1.00 17.30 30 HIS B C 1
ATOM 1525 O O . HIS B 1 30 ? 9.043 10.301 11.564 1.00 19.70 30 HIS B O 1
ATOM 1532 N N . GLY B 1 31 ? 8.919 8.072 11.958 1.00 16.95 31 GLY B N 1
ATOM 1533 C CA . GLY B 1 31 ? 9.138 7.690 10.581 1.00 18.53 31 GLY B CA 1
ATOM 1534 C C . GLY B 1 31 ? 7.783 7.744 9.873 1.00 20.42 31 GLY B C 1
ATOM 1535 O O . GLY B 1 31 ? 7.691 7.505 8.666 1.00 21.23 31 GLY B O 1
ATOM 1536 N N . GLY B 1 32 ? 6.724 8.032 10.630 1.00 19.44 32 GLY B N 1
ATOM 1537 C CA . GLY B 1 32 ? 5.397 8.161 10.046 1.00 19.89 32 GLY B CA 1
ATOM 1538 C C . GLY B 1 32 ? 4.414 7.008 10.178 1.00 19.41 32 GLY B C 1
ATOM 1539 O O . GLY B 1 32 ? 3.292 7.097 9.655 1.00 19.22 32 GLY B O 1
ATOM 1540 N N . ALA B 1 33 ? 4.793 5.939 10.873 1.00 14.87 33 ALA B N 1
ATOM 1541 C CA . ALA B 1 33 ? 3.885 4.818 11.025 1.00 15.35 33 ALA B CA 1
ATOM 1542 C C . ALA B 1 33 ? 2.849 5.024 12.118 1.00 15.45 33 ALA B C 1
ATOM 1543 O O . ALA B 1 33 ? 3.104 5.692 13.115 1.00 16.17 33 ALA B O 1
ATOM 1545 N N . SER B 1 34 ? 1.669 4.436 11.919 1.00 15.50 34 SER B N 1
ATOM 1546 C CA . SER B 1 34 ? 0.595 4.498 12.907 1.00 18.66 34 SER B CA 1
ATOM 1547 C C . SER B 1 34 ? 0.710 3.261 13.796 1.00 19.61 34 SER B C 1
ATOM 1548 O O . SER B 1 34 ? 0.244 2.180 13.433 1.00 21.64 34 SER B O 1
ATOM 1551 N N . VAL B 1 35 ? 1.347 3.415 14.950 1.00 20.02 35 VAL B N 1
ATOM 1552 C CA . VAL B 1 35 ? 1.508 2.306 15.875 1.00 18.98 35 VAL B CA 1
ATOM 1553 C C . VAL B 1 35 ? 1.062 2.682 17.283 1.00 19.22 35 VAL B C 1
ATOM 1554 O O . VAL B 1 35 ? 1.669 2.270 18.270 1.00 21.87 35 VAL B O 1
ATOM 1558 N N . GLY B 1 36 ? 0.004 3.489 17.361 1.00 17.53 36 GLY B N 1
ATOM 1559 C CA . GLY B 1 36 ? -0.561 3.874 18.642 1.00 16.66 36 GLY B CA 1
ATOM 1560 C C . GLY B 1 36 ? -0.241 5.253 19.185 1.00 16.06 36 GLY B C 1
ATOM 1561 O O . GLY B 1 36 ? -0.874 5.682 20.149 1.00 16.80 36 GLY B O 1
ATOM 1562 N N . PHE B 1 37 ? 0.715 5.952 18.575 1.00 14.60 37 PHE B N 1
ATOM 1563 C CA . PHE B 1 37 ? 1.127 7.261 19.067 1.00 14.73 37 PHE B CA 1
ATOM 1564 C C . PHE B 1 37 ? 1.078 8.388 18.045 1.00 16.84 37 PHE B C 1
ATOM 1565 O O . PHE B 1 37 ? 0.920 8.160 16.844 1.00 17.06 37 PHE B O 1
ATOM 1581 N N . ALA B 1 39 ? 2.709 12.343 16.615 1.00 20.32 39 ALA B N 1
ATOM 1582 C CA . ALA B 1 39 ? 4.016 12.982 16.418 1.00 21.22 39 ALA B CA 1
ATOM 1583 C C . ALA B 1 39 ? 4.520 13.729 17.645 1.00 21.86 39 ALA B C 1
ATOM 1584 O O . ALA B 1 39 ? 5.645 14.223 17.637 1.00 23.97 39 ALA B O 1
ATOM 1586 N N . ASP B 1 40 ? 3.706 13.821 18.693 1.00 22.86 40 ASP B N 1
ATOM 1587 C CA . ASP B 1 40 ? 4.127 14.492 19.924 1.00 24.73 40 ASP B CA 1
ATOM 1588 C C . ASP B 1 40 ? 4.824 13.476 20.837 1.00 24.81 40 ASP B C 1
ATOM 1589 O O . ASP B 1 40 ? 5.098 13.745 22.016 1.00 24.79 40 ASP B O 1
ATOM 1594 N N . LEU B 1 41 ? 5.118 12.303 20.284 1.00 21.99 41 LEU B N 1
ATOM 1595 C CA . LEU B 1 41 ? 5.770 11.251 21.049 1.00 20.13 41 LEU B CA 1
ATOM 1596 C C . LEU B 1 41 ? 7.168 11.638 21.482 1.00 18.98 41 LEU B C 1
ATOM 1597 O O . LEU B 1 41 ? 8.001 11.961 20.634 1.00 19.03 41 LEU B O 1
ATOM 1602 N N . ASP B 1 42 ? 7.421 11.632 22.789 1.00 19.34 42 ASP B N 1
ATOM 1603 C CA . ASP B 1 42 ? 8.761 11.910 23.283 1.00 18.14 42 ASP B CA 1
ATOM 1604 C C . ASP B 1 42 ? 9.312 10.619 23.884 1.00 16.41 42 ASP B C 1
ATOM 1605 O O . ASP B 1 42 ? 8.601 9.600 23.978 1.00 15.17 42 ASP B O 1
ATOM 1618 N N . GLN B 1 44 ? 10.021 9.938 26.898 1.00 15.70 44 GLN B N 1
ATOM 1619 C CA . GLN B 1 44 ? 9.387 9.578 28.157 1.00 15.50 44 GLN B CA 1
ATOM 1620 C C . GLN B 1 44 ? 8.182 8.672 27.883 1.00 14.91 44 GLN B C 1
ATOM 1621 O O . GLN B 1 44 ? 7.991 7.654 28.556 1.00 14.57 44 GLN B O 1
ATOM 1627 N N . GLN B 1 45 ? 7.389 9.043 26.887 1.00 14.36 45 GLN B N 1
ATOM 1628 C CA . GLN B 1 45 ? 6.199 8.250 26.556 1.00 15.79 45 GLN B CA 1
ATOM 1629 C C . GLN B 1 45 ? 6.616 6.908 25.979 1.00 14.18 45 GLN B C 1
ATOM 1630 O O . GLN B 1 45 ? 5.933 5.899 26.194 1.00 13.31 45 GLN B O 1
ATOM 1636 N N . ALA B 1 46 ? 7.726 6.884 25.241 1.00 13.10 46 ALA B N 1
ATOM 1637 C CA . ALA B 1 46 ? 8.205 5.623 24.672 1.00 14.51 46 ALA B CA 1
ATOM 1638 C C . ALA B 1 46 ? 8.655 4.670 25.785 1.00 14.92 46 ALA B C 1
ATOM 1639 O O . ALA B 1 46 ? 8.386 3.463 25.725 1.00 14.17 46 ALA B O 1
ATOM 1641 N N . TYR B 1 47 ? 9.334 5.196 26.804 1.00 14.90 47 TYR B N 1
ATOM 1642 C CA . TYR B 1 47 ? 9.762 4.359 27.911 1.00 15.21 47 TYR B CA 1
ATOM 1643 C C . TYR B 1 47 ? 8.561 3.903 28.715 1.00 16.04 47 TYR B C 1
ATOM 1644 O O . TYR B 1 47 ? 8.563 2.802 29.261 1.00 15.95 47 TYR B O 1
ATOM 1653 N N . ALA B 1 48 ? 7.529 4.739 28.794 1.00 16.02 48 ALA B N 1
ATOM 1654 C CA . ALA B 1 48 ? 6.310 4.369 29.524 1.00 15.34 48 ALA B CA 1
ATOM 1655 C C . ALA B 1 48 ? 5.685 3.144 28.827 1.00 16.32 48 ALA B C 1
ATOM 1656 O O . ALA B 1 48 ? 5.205 2.214 29.483 1.00 16.61 48 ALA B O 1
ATOM 1658 N N . TRP B 1 49 ? 5.692 3.161 27.495 1.00 15.78 49 TRP B N 1
ATOM 1659 C CA . TRP B 1 49 ? 5.146 2.051 26.713 1.00 15.52 49 TRP B CA 1
ATOM 1660 C C . TRP B 1 49 ? 5.959 0.798 27.024 1.00 15.81 49 TRP B C 1
ATOM 1661 O O . TRP B 1 49 ? 5.399 -0.254 27.326 1.00 14.20 49 TRP B O 1
ATOM 1672 N N . CYS B 1 50 ? 7.283 0.913 26.967 1.00 15.43 50 CYS B N 1
ATOM 1673 C CA . CYS B 1 50 ? 8.154 -0.221 27.280 1.00 17.66 50 CYS B CA 1
ATOM 1674 C C . CYS B 1 50 ? 7.850 -0.821 28.630 1.00 19.30 50 CYS B C 1
ATOM 1675 O O . CYS B 1 50 ? 7.684 -2.035 28.754 1.00 18.62 50 CYS B O 1
ATOM 1678 N N . ASP B 1 51 ? 7.797 0.017 29.661 1.00 18.45 51 ASP B N 1
ATOM 1679 C CA . ASP B 1 51 ? 7.541 -0.528 30.991 1.00 21.17 51 ASP B CA 1
ATOM 1680 C C . ASP B 1 51 ? 6.185 -1.210 31.082 1.00 21.57 51 ASP B C 1
ATOM 1681 O O . ASP B 1 51 ? 5.999 -2.143 31.875 1.00 20.66 51 ASP B O 1
ATOM 1686 N N . GLY B 1 52 ? 5.249 -0.775 30.243 1.00 20.18 52 GLY B N 1
ATOM 1687 C CA . GLY B 1 52 ? 3.939 -1.392 30.230 1.00 20.65 52 GLY B CA 1
ATOM 1688 C C . GLY B 1 52 ? 4.058 -2.810 29.711 1.00 21.13 52 GLY B C 1
ATOM 1689 O O . GLY B 1 52 ? 3.344 -3.715 30.155 1.00 22.44 52 GLY B O 1
ATOM 1690 N N . LEU B 1 53 ? 4.972 -3.020 28.769 1.00 20.44 53 LEU B N 1
ATOM 1691 C CA . LEU B 1 53 ? 5.175 -4.357 28.201 1.00 19.77 53 LEU B CA 1
ATOM 1692 C C . LEU B 1 53 ? 5.652 -5.332 29.269 1.00 20.39 53 LEU B C 1
ATOM 1693 O O . LEU B 1 53 ? 5.170 -6.462 29.354 1.00 20.40 53 LEU B O 1
ATOM 1698 N N . LYS B 1 54 ? 6.609 -4.884 30.077 1.00 21.95 54 LYS B N 1
ATOM 1699 C CA . LYS B 1 54 ? 7.178 -5.713 31.136 1.00 22.70 54 LYS B CA 1
ATOM 1700 C C . LYS B 1 54 ? 6.068 -6.333 31.995 1.00 21.24 54 LYS B C 1
ATOM 1701 O O . LYS B 1 54 ? 6.085 -7.525 32.300 1.00 19.76 54 LYS B O 1
ATOM 1707 N N . ALA B 1 55 ? 5.089 -5.521 32.369 1.00 21.79 55 ALA B N 1
ATOM 1708 C CA . ALA B 1 55 ? 3.991 -6.005 33.186 1.00 21.06 55 ALA B CA 1
ATOM 1709 C C . ALA B 1 55 ? 3.208 -7.129 32.508 1.00 21.29 55 ALA B C 1
ATOM 1710 O O . ALA B 1 55 ? 2.919 -8.160 33.123 1.00 20.42 55 ALA B O 1
ATOM 1712 N N . ASP B 1 56 ? 2.892 -6.942 31.233 1.00 21.00 56 ASP B N 1
ATOM 1713 C CA . ASP B 1 56 ? 2.130 -7.936 30.479 1.00 22.19 56 ASP B CA 1
ATOM 1714 C C . ASP B 1 56 ? 2.929 -9.216 30.227 1.00 18.86 56 ASP B C 1
ATOM 1715 O O . ASP B 1 56 ? 2.373 -10.304 30.188 1.00 20.01 56 ASP B O 1
ATOM 1720 N N . ILE B 1 57 ? 4.232 -9.088 30.024 1.00 17.89 57 ILE B N 1
ATOM 1721 C CA . ILE B 1 57 ? 5.063 -10.263 29.829 1.00 17.71 57 ILE B CA 1
ATOM 1722 C C . ILE B 1 57 ? 5.063 -11.036 31.154 1.00 20.03 57 ILE B C 1
ATOM 1723 O O . ILE B 1 57 ? 4.836 -12.240 31.195 1.00 20.86 57 ILE B O 1
ATOM 1728 N N . ALA B 1 58 ? 5.318 -10.331 32.242 1.00 20.28 58 ALA B N 1
ATOM 1729 C CA . ALA B 1 58 ? 5.336 -10.985 33.542 1.00 22.24 58 ALA B CA 1
ATOM 1730 C C . ALA B 1 58 ? 3.996 -11.679 33.806 1.00 23.80 58 ALA B C 1
ATOM 1731 O O . ALA B 1 58 ? 3.956 -12.800 34.336 1.00 24.86 58 ALA B O 1
ATOM 1733 N N . ALA B 1 59 ? 2.908 -11.023 33.415 1.00 24.04 59 ALA B N 1
ATOM 1734 C CA . ALA B 1 59 ? 1.564 -11.561 33.619 1.00 25.02 59 ALA B CA 1
ATOM 1735 C C . ALA B 1 59 ? 1.245 -12.735 32.714 1.00 24.86 59 ALA B C 1
ATOM 1736 O O . ALA B 1 59 ? 0.186 -13.344 32.845 1.00 26.37 59 ALA B O 1
ATOM 1738 N N . GLY B 1 60 ? 2.145 -13.029 31.782 1.00 23.83 60 GLY B N 1
ATOM 1739 C CA . GLY B 1 60 ? 1.953 -14.150 30.879 1.00 24.28 60 GLY B CA 1
ATOM 1740 C C . GLY B 1 60 ? 0.981 -13.964 29.721 1.00 23.85 60 GLY B C 1
ATOM 1741 O O . GLY B 1 60 ? 0.723 -14.899 28.978 1.00 25.64 60 GLY B O 1
ATOM 1742 N N . SER B 1 61 ? 0.457 -12.765 29.538 1.00 23.66 61 SER B N 1
ATOM 1743 C CA . SER B 1 61 ? -0.497 -12.550 28.465 1.00 22.23 61 SER B CA 1
ATOM 1744 C C . SER B 1 61 ? 0.187 -12.069 27.188 1.00 21.06 61 SER B C 1
ATOM 1745 O O . SER B 1 61 ? -0.343 -12.222 26.086 1.00 19.66 61 SER B O 1
ATOM 1748 N N . LEU B 1 62 ? 1.373 -11.497 27.336 1.00 14.96 62 LEU B N 1
ATOM 1749 C CA . LEU B 1 62 ? 2.095 -10.961 26.189 1.00 12.55 62 LEU B CA 1
ATOM 1750 C C . LEU B 1 62 ? 3.397 -11.691 25.927 1.00 13.24 62 LEU B C 1
ATOM 1751 O O . LEU B 1 62 ? 4.168 -11.918 26.859 1.00 11.78 62 LEU B O 1
ATOM 1756 N N . LEU B 1 63 ? 3.643 -12.035 24.661 1.00 11.37 63 LEU B N 1
ATOM 1757 C CA . LEU B 1 63 ? 4.898 -12.672 24.233 1.00 10.84 63 LEU B CA 1
ATOM 1758 C C . LEU B 1 63 ? 5.600 -11.615 23.388 1.00 10.33 63 LEU B C 1
ATOM 1759 O O . LEU B 1 63 ? 4.979 -10.953 22.538 1.00 12.13 63 LEU B O 1
ATOM 1764 N N . LEU B 1 64 ? 6.891 -11.420 23.640 1.00 8.82 64 LEU B N 1
ATOM 1765 C CA . LEU B 1 64 ? 7.651 -10.378 22.947 1.00 8.82 64 LEU B CA 1
ATOM 1766 C C . LEU B 1 64 ? 8.950 -10.914 22.359 1.00 8.83 64 LEU B C 1
ATOM 1767 O O . LEU B 1 64 ? 9.647 -11.708 23.005 1.00 9.88 64 LEU B O 1
ATOM 1772 N N . TRP B 1 65 ? 9.267 -10.508 21.133 1.00 9.70 65 TRP B N 1
ATOM 1773 C CA . TRP B 1 65 ? 10.522 -10.914 20.491 1.00 9.99 65 TRP B CA 1
ATOM 1774 C C . TRP B 1 65 ? 11.185 -9.686 19.922 1.00 9.97 65 TRP B C 1
ATOM 1775 O O . TRP B 1 65 ? 10.520 -8.686 19.628 1.00 9.39 65 TRP B O 1
ATOM 1786 N N . VAL B 1 66 ? 12.497 -9.771 19.756 1.00 9.08 66 VAL B N 1
ATOM 1787 C CA . VAL B 1 66 ? 13.244 -8.703 19.134 1.00 10.02 66 VAL B CA 1
ATOM 1788 C C . VAL B 1 66 ? 14.248 -9.357 18.215 1.00 10.43 66 VAL B C 1
ATOM 1789 O O . VAL B 1 66 ? 14.525 -10.559 18.339 1.00 12.40 66 VAL B O 1
ATOM 1793 N N . VAL B 1 67 ? 14.746 -8.583 17.260 1.00 10.99 67 VAL B N 1
ATOM 1794 C CA . VAL B 1 67 ? 15.868 -9.038 16.447 1.00 11.74 67 VAL B CA 1
ATOM 1795 C C . VAL B 1 67 ? 16.903 -8.044 16.946 1.00 13.14 67 VAL B C 1
ATOM 1796 O O . VAL B 1 67 ? 16.730 -6.826 16.829 1.00 12.37 67 VAL B O 1
ATOM 1800 N N . ALA B 1 68 ? 17.971 -8.546 17.546 1.00 14.19 68 ALA B N 1
ATOM 1801 C CA . ALA B 1 68 ? 18.965 -7.643 18.087 1.00 16.49 68 ALA B CA 1
ATOM 1802 C C . ALA B 1 68 ? 20.387 -8.038 17.780 1.00 17.27 68 ALA B C 1
ATOM 1803 O O . ALA B 1 68 ? 20.678 -9.203 17.502 1.00 16.68 68 ALA B O 1
ATOM 1805 N N . GLU B 1 69 ? 21.252 -7.032 17.839 1.00 19.31 69 GLU B N 1
ATOM 1806 C CA . GLU B 1 69 ? 22.690 -7.184 17.674 1.00 24.09 69 GLU B CA 1
ATOM 1807 C C . GLU B 1 69 ? 23.135 -6.755 19.077 1.00 26.45 69 GLU B C 1
ATOM 1808 O O . GLU B 1 69 ? 23.327 -5.565 19.340 1.00 26.67 69 GLU B O 1
ATOM 1814 N N . ASP B 1 70 ? 23.270 -7.731 19.975 1.00 29.69 70 ASP B N 1
ATOM 1815 C CA . ASP B 1 70 ? 23.604 -7.470 21.381 1.00 32.13 70 ASP B CA 1
ATOM 1816 C C . ASP B 1 70 ? 22.426 -6.687 21.961 1.00 33.22 70 ASP B C 1
ATOM 1817 O O . ASP B 1 70 ? 21.326 -7.228 22.098 1.00 34.92 70 ASP B O 1
ATOM 1822 N N . ASP B 1 71 ? 22.631 -5.416 22.285 1.00 32.91 71 ASP B N 1
ATOM 1823 C CA . ASP B 1 71 ? 21.541 -4.619 22.851 1.00 33.38 71 ASP B CA 1
ATOM 1824 C C . ASP B 1 71 ? 20.918 -3.655 21.844 1.00 30.88 71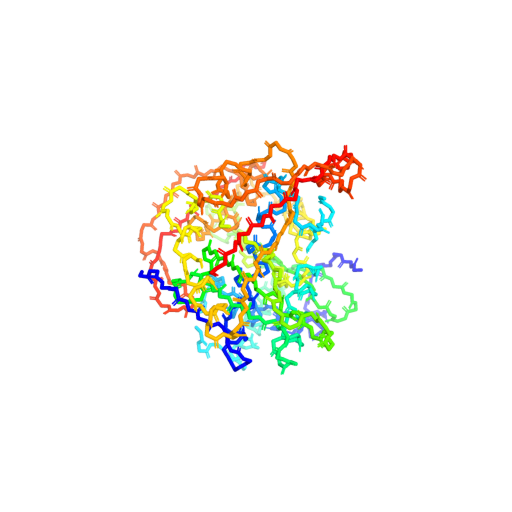 ASP B C 1
ATOM 1825 O O . ASP B 1 71 ? 20.045 -2.856 22.196 1.00 32.03 71 ASP B O 1
ATOM 1830 N N . ASN B 1 72 ? 21.362 -3.732 20.594 1.00 27.75 72 ASN B N 1
ATOM 1831 C CA . ASN B 1 72 ? 20.824 -2.869 19.544 1.00 24.39 72 ASN B CA 1
ATOM 1832 C C . ASN B 1 72 ? 19.591 -3.586 18.991 1.00 21.20 72 ASN B C 1
ATOM 1833 O O . ASN B 1 72 ? 19.722 -4.655 18.394 1.00 21.20 72 ASN B O 1
ATOM 1838 N N . VAL B 1 73 ? 18.409 -2.998 19.168 1.00 15.85 73 VAL B N 1
ATOM 1839 C CA . VAL B 1 73 ? 17.183 -3.644 18.717 1.00 13.18 73 VAL B CA 1
ATOM 1840 C C . VAL B 1 73 ? 16.818 -3.173 17.323 1.00 13.04 73 VAL B C 1
ATOM 1841 O O . VAL B 1 73 ? 16.495 -1.995 17.118 1.00 14.66 73 VAL B O 1
ATOM 1845 N N . LEU B 1 74 ? 16.907 -4.088 16.360 1.00 10.87 74 LEU B N 1
ATOM 1846 C CA . LEU B 1 74 ? 16.587 -3.767 14.970 1.00 10.71 74 LEU B CA 1
ATOM 1847 C C . LEU B 1 74 ? 15.111 -3.902 14.652 1.00 10.68 74 LEU B C 1
ATOM 1848 O O . LEU B 1 74 ? 14.60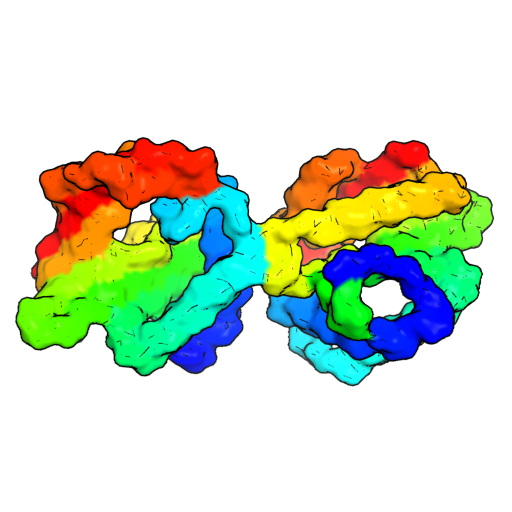9 -3.244 13.741 1.00 10.04 74 LEU B O 1
ATOM 1853 N N . ALA B 1 75 ? 14.421 -4.764 15.388 1.00 9.54 75 ALA B N 1
ATOM 1854 C CA . ALA B 1 75 ? 13.012 -4.983 15.097 1.00 7.46 75 ALA B CA 1
ATOM 1855 C C . ALA B 1 75 ? 12.383 -5.669 16.282 1.00 8.29 75 ALA B C 1
ATOM 1856 O O . ALA B 1 75 ? 13.088 -6.199 17.149 1.00 8.03 75 ALA B O 1
ATOM 1858 N N . SER B 1 76 ? 11.061 -5.686 16.312 1.00 7.73 76 SER B N 1
ATOM 1859 C CA . SER B 1 76 ? 10.354 -6.341 17.406 1.00 9.46 76 SER B CA 1
ATOM 1860 C C . SER B 1 76 ? 8.955 -6.735 16.981 1.00 9.50 76 SER B C 1
ATOM 1861 O O . SER B 1 76 ? 8.423 -6.203 15.999 1.00 8.76 76 SER B O 1
ATOM 1864 N N . ALA B 1 77 ? 8.370 -7.696 17.683 1.00 9.28 77 ALA B N 1
ATOM 1865 C CA . ALA B 1 77 ? 6.982 -8.111 17.413 1.00 8.57 77 ALA B CA 1
ATOM 1866 C C . ALA B 1 77 ? 6.386 -8.651 18.707 1.00 7.98 77 ALA B C 1
ATOM 1867 O O . ALA B 1 77 ? 7.111 -9.185 19.557 1.00 9.85 77 ALA B O 1
ATOM 1869 N N . GLN B 1 78 ? 5.068 -8.507 18.857 1.00 7.67 78 GLN B N 1
ATOM 1870 C CA . GLN B 1 78 ? 4.372 -8.964 20.047 1.00 11.89 78 GLN B CA 1
ATOM 1871 C C . GLN B 1 78 ? 3.176 -9.808 19.707 1.00 10.75 78 GLN B C 1
ATOM 1872 O O . GLN B 1 78 ? 2.554 -9.659 18.658 1.00 11.72 78 GLN B O 1
ATOM 1878 N N . LEU B 1 79 ? 2.863 -10.720 20.613 1.00 9.97 79 LEU B N 1
ATOM 1879 C CA . LEU B 1 79 ? 1.707 -11.558 20.434 1.00 10.77 79 LEU B CA 1
ATOM 1880 C C . LEU B 1 79 ? 0.939 -11.460 21.740 1.00 11.88 79 LEU B C 1
ATOM 1881 O O . LEU B 1 79 ? 1.461 -11.838 22.800 1.00 11.45 79 LEU B O 1
ATOM 1886 N N . SER B 1 80 ? -0.270 -10.915 21.674 1.00 11.01 80 SER B N 1
ATOM 1887 C CA . SER B 1 80 ? -1.120 -10.784 22.859 1.00 10.76 80 SER B CA 1
ATOM 1888 C C . SER B 1 80 ? -2.100 -11.956 22.904 1.00 11.91 80 SER B C 1
ATOM 1889 O O . SER B 1 80 ? -3.010 -12.044 22.085 1.00 11.53 80 SER B O 1
ATOM 1892 N N . LEU B 1 81 ? -1.911 -12.847 23.879 1.00 11.39 81 LEU B N 1
ATOM 1893 C CA . LEU B 1 81 ? -2.763 -14.022 24.038 1.00 12.55 81 LEU B CA 1
ATOM 1894 C C . LEU B 1 81 ? -4.091 -13.664 24.681 1.00 13.93 81 LEU B C 1
ATOM 1895 O O . LEU B 1 81 ? -4.114 -13.067 25.759 1.00 13.08 81 LEU B O 1
ATOM 1900 N N . CYS B 1 82 ? -5.201 -14.020 24.043 1.00 12.71 82 CYS B N 1
ATOM 1901 C CA . CYS B 1 82 ? -6.490 -13.719 24.645 1.00 14.64 82 CYS B CA 1
ATOM 1902 C C . CYS B 1 82 ? -6.637 -14.570 25.901 1.00 15.56 82 CYS B C 1
ATOM 1903 O O . CYS B 1 82 ? -6.353 -15.762 25.867 1.00 16.40 82 CYS B O 1
ATOM 1906 N N . GLN B 1 83 ? -7.062 -13.960 27.008 1.00 16.54 83 GLN B N 1
ATOM 1907 C CA . GLN B 1 83 ? -7.245 -14.712 28.248 1.00 17.73 83 GLN B CA 1
ATOM 1908 C C . GLN B 1 83 ? -8.716 -14.943 28.626 1.00 17.32 83 GLN B C 1
ATOM 1909 O O . GLN B 1 83 ? -9.009 -15.536 29.665 1.00 17.26 83 GLN B O 1
ATOM 1915 N N . LYS B 1 84 ? -9.639 -14.491 27.787 1.00 15.83 84 LYS B N 1
ATOM 1916 C CA . LYS B 1 84 ? -11.061 -14.707 28.063 1.00 17.05 84 LYS B CA 1
ATOM 1917 C C . LYS B 1 84 ? -11.320 -16.208 27.979 1.00 17.56 84 LYS B C 1
ATOM 1918 O O . LYS B 1 84 ? -10.798 -16.878 27.094 1.00 17.35 84 LYS B O 1
ATOM 1924 N N . PRO B 1 85 ? -12.125 -16.752 28.904 1.00 17.91 85 PRO B N 1
ATOM 1925 C CA . PRO B 1 85 ? -12.421 -18.188 28.900 1.00 17.21 85 PRO B CA 1
ATOM 1926 C C . PRO B 1 85 ? -12.854 -18.770 27.561 1.00 16.70 85 PRO B C 1
ATOM 1927 O O . PRO B 1 85 ? -12.543 -19.924 27.265 1.00 17.30 85 PRO B O 1
ATOM 1931 N N . ASN B 1 86 ? -13.584 -17.991 26.756 1.00 15.27 86 ASN B N 1
ATOM 1932 C CA . ASN B 1 86 ? -14.031 -18.493 25.454 1.00 16.61 86 ASN B CA 1
ATOM 1933 C C . ASN B 1 86 ? -13.159 -17.988 24.303 1.00 16.51 86 ASN B C 1
ATOM 1934 O O . ASN B 1 86 ? -13.487 -18.197 23.132 1.00 16.57 86 ASN B O 1
ATOM 1939 N N . GLY B 1 87 ? -12.039 -17.347 24.622 1.00 14.91 87 GLY B N 1
ATOM 1940 C CA . GLY B 1 87 ? -11.194 -16.830 23.558 1.00 14.49 87 GLY B CA 1
ATOM 1941 C C . GLY B 1 87 ? -9.807 -17.433 23.492 1.00 14.33 87 GLY B C 1
ATOM 1942 O O . GLY B 1 87 ? -8.906 -16.880 22.850 1.00 15.58 87 GLY B O 1
ATOM 1943 N N . LEU B 1 88 ? -9.629 -18.586 24.122 1.00 14.21 88 LEU B N 1
ATOM 1944 C CA . LEU B 1 88 ? -8.315 -19.218 24.168 1.00 13.50 88 LEU B CA 1
ATOM 1945 C C . LEU B 1 88 ? -7.795 -19.702 22.825 1.00 12.96 88 LEU B C 1
ATOM 1946 O O . LEU B 1 88 ? -6.617 -20.080 22.733 1.00 15.42 88 LEU B O 1
ATOM 1951 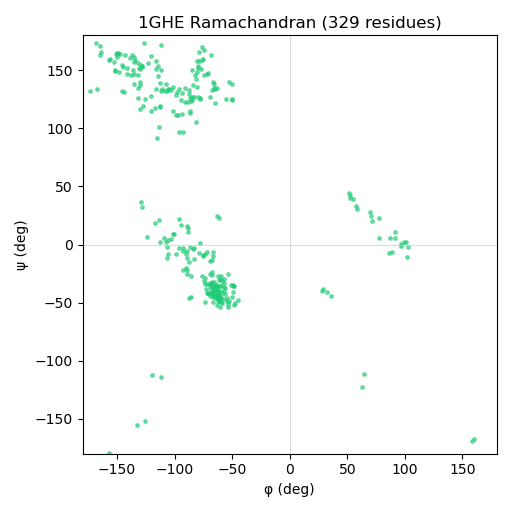N N . ASN B 1 89 ? -8.637 -19.696 21.791 1.00 13.02 89 ASN B N 1
ATOM 1952 C CA . ASN B 1 89 ? -8.167 -20.121 20.463 1.00 12.95 89 ASN B CA 1
ATOM 1953 C C . ASN B 1 89 ? -7.465 -18.974 19.749 1.00 12.22 89 ASN B C 1
ATOM 1954 O O . ASN B 1 89 ? -6.799 -19.206 18.748 1.00 12.06 89 ASN B O 1
ATOM 1959 N N . ARG B 1 90 ? -7.582 -17.749 20.250 1.00 11.65 90 ARG B N 1
ATOM 1960 C CA . ARG B 1 90 ? -7.015 -16.633 19.469 1.00 9.71 90 ARG B CA 1
ATOM 1961 C C . ARG B 1 90 ? -5.952 -15.803 20.127 1.00 10.48 90 ARG B C 1
ATOM 1962 O O . ARG B 1 90 ? -5.790 -15.823 21.345 1.00 12.19 90 ARG B O 1
ATOM 1970 N N . ALA B 1 91 ? -5.216 -15.059 19.303 1.00 9.09 91 ALA B N 1
ATOM 1971 C CA . ALA B 1 91 ? -4.186 -14.166 19.818 1.00 9.14 91 ALA B CA 1
ATOM 1972 C C . ALA B 1 91 ? -4.065 -13.039 18.828 1.00 10.59 91 ALA B C 1
ATOM 1973 O O . ALA B 1 91 ? -4.294 -13.226 17.629 1.00 10.92 91 ALA B O 1
ATOM 1975 N N . GLU B 1 92 ? -3.711 -11.864 19.334 1.00 9.88 92 GLU B N 1
ATOM 1976 C CA . GLU B 1 92 ? -3.563 -10.711 18.461 1.00 10.12 92 GLU B CA 1
ATOM 1977 C C . GLU B 1 92 ? -2.097 -10.343 18.249 1.00 10.79 92 GLU B C 1
ATOM 1978 O O . GLU B 1 92 ? -1.317 -10.219 19.192 1.00 11.24 92 GLU B O 1
ATOM 1984 N N . VAL B 1 93 ? -1.738 -10.132 16.994 1.00 10.81 93 VAL B N 1
ATOM 1985 C CA . VAL B 1 93 ? -0.374 -9.731 16.664 1.00 12.14 93 VAL B CA 1
ATOM 1986 C C . VAL B 1 93 ? -0.344 -8.218 16.745 1.00 14.28 93 VAL B C 1
ATOM 1987 O O . VAL B 1 93 ? -1.234 -7.551 16.206 1.00 13.47 93 VAL B O 1
ATOM 1991 N N . GLN B 1 94 ? 0.665 -7.655 17.406 1.00 13.50 94 GLN B N 1
ATOM 1992 C CA . GLN B 1 94 ? 0.715 -6.208 17.457 1.00 15.20 94 GLN B CA 1
ATOM 1993 C C . GLN B 1 94 ? 2.142 -5.709 17.530 1.00 15.47 94 GLN B C 1
ATOM 1994 O O . GLN B 1 94 ? 3.092 -6.467 17.803 1.00 15.16 94 GLN B O 1
ATOM 2000 N N . LYS B 1 95 ? 2.298 -4.427 17.258 1.00 14.72 95 LYS B N 1
ATOM 2001 C CA . LYS B 1 95 ? 3.593 -3.793 17.350 1.00 14.42 95 LYS B CA 1
ATOM 2002 C C . LYS B 1 95 ? 4.744 -4.448 16.592 1.00 13.93 95 LYS B C 1
ATOM 2003 O O . LYS B 1 95 ? 5.882 -4.532 17.105 1.00 13.28 95 LYS B O 1
ATOM 2009 N N . LEU B 1 96 ? 4.467 -4.933 15.379 1.00 12.06 96 LEU B N 1
ATOM 2010 C CA . LEU B 1 96 ? 5.548 -5.491 14.571 1.00 11.32 96 LEU B CA 1
ATOM 2011 C C . LEU B 1 96 ? 6.218 -4.238 13.986 1.00 12.19 96 LEU B C 1
ATOM 2012 O O . LEU B 1 96 ? 5.576 -3.452 13.279 1.00 12.94 96 LEU B O 1
ATOM 2025 N N . VAL B 1 98 ? 10.131 -2.576 12.468 1.00 10.59 98 VAL B N 1
ATOM 2026 C CA . VAL B 1 98 ? 11.516 -2.777 12.037 1.00 9.63 98 VAL B CA 1
ATOM 2027 C C . VAL B 1 98 ? 12.102 -1.373 11.836 1.00 11.16 98 VAL B C 1
ATOM 2028 O O . VAL B 1 98 ? 11.470 -0.530 11.200 1.00 11.33 98 VAL B O 1
ATOM 2032 N N . LEU B 1 99 ? 13.288 -1.104 12.376 1.00 10.78 99 LEU B N 1
ATOM 2033 C CA . LEU B 1 99 ? 13.896 0.215 12.198 1.00 12.16 99 LEU B CA 1
ATOM 2034 C C . LEU B 1 99 ? 13.931 0.539 10.687 1.00 13.95 99 LEU B C 1
ATOM 2035 O O . LEU B 1 99 ? 14.203 -0.337 9.872 1.00 14.07 99 LEU B O 1
ATOM 2040 N N . PRO B 1 100 ? 13.652 1.799 10.293 1.00 15.09 100 PRO B N 1
ATOM 2041 C CA . PRO B 1 100 ? 13.674 2.174 8.877 1.00 18.24 100 PRO B CA 1
ATOM 2042 C C . PRO B 1 100 ? 14.950 1.721 8.166 1.00 19.19 100 PRO B C 1
ATOM 2043 O O . PRO B 1 100 ? 14.909 1.254 7.025 1.00 21.26 100 PRO B O 1
ATOM 2047 N N . SER B 1 101 ? 16.081 1.862 8.846 1.00 19.34 101 SER B N 1
ATOM 2048 C CA . SER B 1 101 ? 17.371 1.476 8.279 1.00 18.35 101 SER B CA 1
ATOM 2049 C C . SER B 1 101 ? 17.536 -0.025 8.123 1.00 18.12 101 SER B C 1
ATOM 2050 O O . SER B 1 101 ? 18.430 -0.488 7.410 1.00 19.27 101 SER B O 1
ATOM 2053 N N . ALA B 1 102 ? 16.662 -0.788 8.770 1.00 16.10 102 ALA B N 1
ATOM 2054 C CA . ALA B 1 102 ? 16.771 -2.246 8.744 1.00 13.69 102 ALA B CA 1
ATOM 2055 C C . ALA B 1 102 ? 15.709 -2.966 7.952 1.00 13.25 102 ALA B C 1
ATOM 2056 O O . ALA B 1 102 ? 15.680 -4.203 7.935 1.00 13.06 102 ALA B O 1
ATOM 2058 N N . ARG B 1 103 ? 14.853 -2.209 7.276 1.00 12.93 103 ARG B N 1
ATOM 2059 C CA . ARG B 1 103 ? 13.757 -2.811 6.512 1.00 12.05 103 ARG B CA 1
ATOM 2060 C C . ARG B 1 103 ? 14.182 -3.458 5.195 1.00 11.68 103 ARG B C 1
ATOM 2061 O O . ARG B 1 103 ? 15.263 -3.166 4.646 1.00 13.53 103 ARG B O 1
ATOM 2069 N N . GLY B 1 104 ? 13.337 -4.350 4.696 1.00 11.88 104 GLY B N 1
ATOM 2070 C CA . GLY B 1 104 ? 13.630 -5.024 3.450 1.00 14.95 104 GLY B CA 1
ATOM 2071 C C . GLY B 1 104 ? 14.748 -6.052 3.500 1.00 16.81 104 GLY B C 1
ATOM 2072 O O . GLY B 1 104 ? 15.310 -6.407 2.455 1.00 17.72 104 GLY B O 1
ATOM 2073 N N . ARG B 1 105 ? 15.053 -6.542 4.699 1.00 15.29 105 ARG B N 1
ATOM 2074 C CA . ARG B 1 105 ? 16.106 -7.527 4.915 1.00 18.50 105 ARG B CA 1
ATOM 2075 C C . ARG B 1 105 ? 15.550 -8.872 5.367 1.00 17.62 105 ARG B C 1
ATOM 2076 O O . ARG B 1 105 ? 16.316 -9.784 5.682 1.00 17.72 105 ARG B O 1
ATOM 2084 N N . GLY B 1 106 ? 14.226 -8.972 5.453 1.00 15.02 106 GLY B N 1
ATOM 2085 C CA . GLY B 1 106 ? 13.605 -10.216 5.868 1.00 13.78 106 GLY B CA 1
ATOM 2086 C C . GLY B 1 106 ? 13.356 -10.313 7.367 1.00 10.24 106 GLY B C 1
ATOM 2087 O O . GLY B 1 106 ? 12.921 -11.364 7.837 1.00 12.57 106 GLY B O 1
ATOM 2088 N N . LEU B 1 107 ? 13.618 -9.244 8.122 1.00 10.18 107 LEU B N 1
ATOM 2089 C CA . LEU B 1 107 ? 13.445 -9.306 9.582 1.00 10.70 107 LEU B CA 1
ATOM 2090 C C . LEU B 1 107 ? 11.992 -9.448 9.982 1.00 8.27 107 LEU B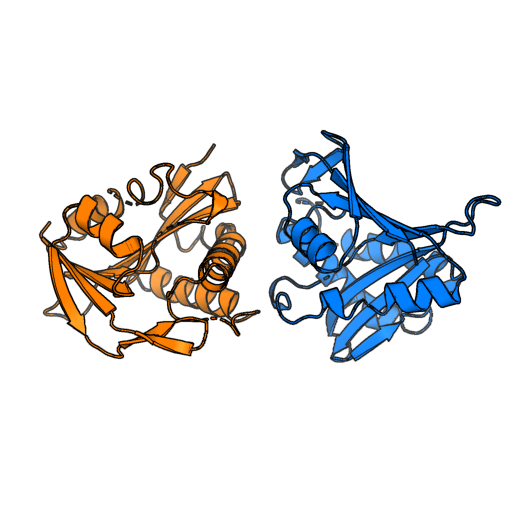 C 1
ATOM 2091 O O . LEU B 1 107 ? 11.677 -10.181 10.908 1.00 10.08 107 LEU B O 1
ATOM 2096 N N . GLY B 1 108 ? 11.102 -8.733 9.308 1.00 7.46 108 GLY B N 1
ATOM 2097 C CA . GLY B 1 108 ? 9.691 -8.816 9.655 1.00 7.60 108 GLY B CA 1
ATOM 2098 C C . GLY B 1 108 ? 9.194 -10.226 9.402 1.00 8.30 108 GLY B C 1
ATOM 2099 O O . GLY B 1 108 ? 8.460 -10.805 10.228 1.00 10.74 108 GLY B O 1
ATOM 2100 N N . ARG B 1 109 ? 9.557 -10.784 8.252 1.00 8.90 109 ARG B N 1
ATOM 2101 C CA . ARG B 1 109 ? 9.139 -12.148 7.947 1.00 9.50 109 ARG B CA 1
ATOM 2102 C C . ARG B 1 109 ? 9.706 -13.172 8.971 1.00 9.84 109 ARG B C 1
ATOM 2103 O O . ARG B 1 109 ? 9.027 -14.113 9.389 1.00 11.89 109 ARG B O 1
ATOM 2111 N N . GLN B 1 110 ? 10.958 -12.991 9.379 1.00 11.17 110 GLN B N 1
ATOM 2112 C CA . GLN B 1 110 ? 11.567 -13.892 10.333 1.00 12.23 110 GLN B CA 1
ATOM 2113 C C . GLN B 1 110 ? 10.786 -13.816 11.644 1.00 11.67 110 GLN B C 1
ATOM 2114 O O . GLN B 1 110 ? 10.479 -14.845 12.263 1.00 11.86 110 GLN B O 1
ATOM 2120 N N . LEU B 1 111 ? 10.455 -12.599 12.068 1.00 9.91 111 LEU B N 1
ATOM 2121 C CA . LEU B 1 111 ? 9.697 -12.430 13.309 1.00 10.13 111 LEU B CA 1
ATOM 2122 C C . LEU B 1 111 ? 8.333 -13.105 13.212 1.00 11.52 111 LEU B C 1
ATOM 2123 O O . LEU B 1 111 ? 7.927 -13.863 14.091 1.00 10.82 111 LEU B O 1
ATOM 2136 N N . ASP B 1 113 ? 7.324 -15.519 11.272 1.00 12.74 113 ASP B N 1
ATOM 2137 C CA . ASP B 1 113 ? 7.386 -16.973 11.186 1.00 15.31 113 ASP B CA 1
ATOM 2138 C C . ASP B 1 113 ? 7.508 -17.557 12.594 1.00 15.37 113 ASP B C 1
ATOM 2139 O O . ASP B 1 113 ? 6.883 -18.575 12.916 1.00 14.16 113 ASP B O 1
ATOM 2144 N N . GLU B 1 114 ? 8.297 -16.904 13.443 1.00 14.45 114 GLU B N 1
ATOM 2145 C CA . GLU B 1 114 ? 8.473 -17.409 14.787 1.00 15.27 114 GLU B CA 1
ATOM 2146 C C . GLU B 1 114 ? 7.204 -17.161 15.602 1.00 14.34 114 GLU B C 1
ATOM 2147 O O . GLU B 1 114 ? 6.786 -18.005 16.396 1.00 13.34 114 GLU B O 1
ATOM 2153 N N . VAL B 1 115 ? 6.576 -16.008 15.398 1.00 13.09 115 VAL B N 1
ATOM 2154 C CA . VAL B 1 115 ? 5.360 -15.717 16.137 1.00 11.57 115 VAL B CA 1
ATOM 2155 C C . VAL B 1 115 ? 4.325 -16.793 15.852 1.00 10.27 115 VAL B C 1
ATOM 2156 O O . VAL B 1 115 ? 3.658 -17.266 16.764 1.00 13.23 115 VAL B O 1
ATOM 2160 N N . GLU B 1 116 ? 4.219 -17.215 14.599 1.00 9.23 116 GLU B N 1
ATOM 2161 C CA . GLU B 1 116 ? 3.225 -18.231 14.269 1.00 10.96 116 GLU B CA 1
ATOM 2162 C C . GLU B 1 116 ? 3.609 -19.568 14.874 1.00 11.64 116 GLU B C 1
ATOM 2163 O O . GLU B 1 116 ? 2.741 -20.298 15.332 1.00 13.31 116 GLU B O 1
ATOM 2169 N N . GLN B 1 117 ? 4.898 -19.890 14.901 1.00 12.55 117 GLN B N 1
ATOM 2170 C CA . GLN B 1 117 ? 5.291 -21.186 15.457 1.00 15.34 117 GLN B CA 1
ATOM 2171 C C . GLN B 1 117 ? 4.979 -21.256 16.954 1.00 14.96 117 GLN B C 1
ATOM 2172 O O . GLN B 1 117 ? 4.452 -22.259 17.442 1.00 15.10 117 GLN B O 1
ATOM 2178 N N . VAL B 1 118 ? 5.270 -20.176 17.669 1.00 13.70 118 VAL B N 1
ATOM 2179 C CA . VAL B 1 118 ? 5.012 -20.127 19.100 1.00 11.70 118 VAL B CA 1
ATOM 2180 C C . VAL B 1 118 ? 3.520 -20.034 19.384 1.00 12.95 118 VAL B C 1
ATOM 2181 O O . VAL B 1 118 ? 3.051 -20.580 20.370 1.00 13.48 118 VAL B O 1
ATOM 2185 N N . ALA B 1 119 ? 2.770 -19.355 18.525 1.00 12.98 119 ALA B N 1
ATOM 2186 C CA . ALA B 1 119 ? 1.325 -19.272 18.728 1.00 12.94 119 ALA B CA 1
ATOM 2187 C C . ALA B 1 119 ? 0.739 -20.697 18.686 1.00 13.15 119 ALA B C 1
ATOM 2188 O O . ALA B 1 119 ? -0.137 -21.033 19.502 1.00 13.93 119 ALA B O 1
ATOM 2190 N N . VAL B 1 120 ? 1.235 -21.533 17.768 1.00 13.58 120 VAL B N 1
ATOM 2191 C CA . VAL B 1 120 ? 0.755 -22.916 17.663 1.00 13.93 120 VAL B CA 1
ATOM 2192 C C . VAL B 1 120 ? 1.109 -23.701 18.925 1.00 15.85 120 VAL B C 1
ATOM 2193 O O . VAL B 1 120 ? 0.331 -24.555 19.369 1.00 16.55 120 VAL B O 1
ATOM 2197 N N . LYS B 1 121 ? 2.270 -23.415 19.508 1.00 15.80 121 LYS B N 1
ATOM 2198 C CA . LYS B 1 121 ? 2.677 -24.092 20.743 1.00 17.24 121 LYS B CA 1
ATOM 2199 C C . LYS B 1 121 ? 1.782 -23.689 21.908 1.00 17.60 121 LYS B C 1
ATOM 2200 O O . LYS B 1 121 ? 1.676 -24.432 22.888 1.00 20.15 121 LYS B O 1
ATOM 2206 N N . HIS B 1 122 ? 1.155 -22.512 21.814 1.00 16.36 122 HIS B N 1
ATOM 2207 C CA . HIS B 1 122 ? 0.244 -22.019 22.848 1.00 14.94 122 HIS B CA 1
ATOM 2208 C C . HIS B 1 122 ? -1.205 -22.349 22.463 1.00 15.87 122 HIS B C 1
ATOM 2209 O O . HIS B 1 122 ? -2.161 -21.726 22.950 1.00 16.31 122 HIS B O 1
ATOM 2216 N N . LYS B 1 123 ? -1.344 -23.347 21.591 1.00 15.50 123 LYS B N 1
ATOM 2217 C CA . LYS B 1 123 ? -2.630 -23.844 21.116 1.00 16.57 123 LYS B CA 1
ATOM 2218 C C . LYS B 1 123 ? -3.565 -22.757 20.592 1.00 16.81 123 LYS B C 1
ATOM 2219 O O . LYS B 1 123 ? -4.756 -22.749 20.898 1.00 17.26 123 LYS B O 1
ATOM 2225 N N . ARG B 1 124 ? -3.027 -21.834 19.806 1.00 15.20 124 ARG B N 1
ATOM 2226 C CA . ARG B 1 124 ? -3.848 -20.780 19.242 1.00 12.88 124 ARG B CA 1
ATOM 2227 C C . ARG B 1 124 ? -4.072 -21.180 17.793 1.00 15.71 124 ARG B C 1
ATOM 2228 O O . ARG B 1 124 ? -3.130 -21.620 17.110 1.00 19.93 124 ARG B O 1
ATOM 2236 N N . GLY B 1 125 ? -5.317 -21.100 17.342 1.00 13.93 125 GLY B N 1
ATOM 2237 C CA . GLY B 1 125 ? -5.612 -21.466 15.971 1.00 13.97 125 GLY B CA 1
ATOM 2238 C C . GLY B 1 125 ? -5.890 -20.251 15.119 1.00 13.88 125 GLY B C 1
ATOM 2239 O O . GLY B 1 125 ? -5.936 -20.334 13.893 1.00 13.04 125 GLY B O 1
ATOM 2240 N N . LEU B 1 126 ? -6.065 -19.110 15.766 1.00 12.83 126 LEU B N 1
ATOM 2241 C CA . LEU B 1 126 ? -6.370 -17.893 15.025 1.00 12.01 126 LEU B CA 1
ATOM 2242 C C . LEU B 1 126 ? -5.515 -16.725 15.446 1.00 10.72 126 LEU B C 1
ATOM 2243 O O . LEU B 1 126 ? -5.451 -16.411 16.628 1.00 10.46 126 LEU B O 1
ATOM 2248 N N . LEU B 1 127 ? -4.852 -16.096 14.480 1.00 8.92 127 LEU B N 1
ATOM 2249 C CA . LEU B 1 127 ? -4.081 -14.876 14.748 1.00 9.13 127 LEU B CA 1
ATOM 2250 C C . LEU B 1 127 ? -4.814 -13.763 14.018 1.00 10.01 127 LEU B C 1
ATOM 2251 O O . LEU B 1 127 ? -5.277 -13.960 12.886 1.00 13.38 127 LEU B O 1
ATOM 2256 N N . HIS B 1 128 ? -4.931 -12.594 14.636 1.00 8.15 128 HIS B N 1
ATOM 2257 C CA . HIS B 1 128 ? -5.601 -11.492 13.955 1.00 9.85 128 HIS B CA 1
ATOM 2258 C C . HIS B 1 128 ? -4.869 -10.210 14.312 1.00 10.34 128 HIS B C 1
ATOM 2259 O O . HIS B 1 128 ? -4.098 -10.168 15.277 1.00 10.79 128 HIS B O 1
ATOM 2266 N N . LEU B 1 129 ? -5.104 -9.165 13.532 1.00 9.66 129 LEU B N 1
ATOM 2267 C CA . LEU B 1 129 ? -4.438 -7.900 13.771 1.00 9.56 129 LEU B CA 1
ATOM 2268 C C . LEU B 1 129 ? -5.107 -6.838 12.933 1.00 10.40 129 LEU B C 1
ATOM 2269 O O . LEU B 1 129 ? -5.979 -7.125 12.108 1.00 10.54 129 LEU B O 1
ATOM 2274 N N . ASP B 1 130 ? -4.697 -5.598 13.152 1.00 11.81 130 ASP B N 1
ATOM 2275 C CA . ASP B 1 130 ? -5.211 -4.526 12.305 1.00 13.59 130 ASP B CA 1
ATOM 2276 C C . ASP B 1 130 ? -4.031 -3.604 12.088 1.00 14.17 130 ASP B C 1
ATOM 2277 O O . ASP B 1 130 ? -3.168 -3.466 12.974 1.00 13.98 130 ASP B O 1
ATOM 2282 N N . THR B 1 131 ? -3.981 -2.994 10.908 1.00 12.57 131 THR B N 1
ATOM 2283 C CA . THR B 1 131 ? -2.895 -2.104 10.543 1.00 13.39 131 THR B CA 1
ATOM 2284 C C . THR B 1 131 ? -3.453 -0.971 9.684 1.00 14.05 131 THR B C 1
ATOM 2285 O O . THR B 1 131 ? -4.462 -1.153 9.005 1.00 12.42 131 THR B O 1
ATOM 2289 N N . GLU B 1 132 ? -2.794 0.191 9.707 1.00 12.91 132 GLU B N 1
ATOM 2290 C CA . GLU B 1 132 ? -3.242 1.337 8.918 1.00 13.46 132 GLU B CA 1
ATOM 2291 C C . GLU B 1 132 ? -3.499 0.950 7.457 1.00 13.48 132 GLU B C 1
ATOM 2292 O O . GLU B 1 132 ? -2.633 0.387 6.783 1.00 12.49 132 GLU B O 1
ATOM 2298 N N . ALA B 1 133 ? -4.706 1.241 6.968 1.00 12.98 133 ALA B N 1
ATOM 2299 C CA . ALA B 1 133 ? -5.057 0.893 5.606 1.00 13.81 133 ALA B CA 1
ATOM 2300 C C . ALA B 1 133 ? -4.145 1.660 4.650 1.00 14.05 133 ALA B C 1
ATOM 2301 O O . ALA B 1 133 ? -3.900 2.856 4.830 1.00 14.86 133 ALA B O 1
ATOM 2303 N N . GLY B 1 134 ? -3.629 0.968 3.650 1.00 14.32 134 GLY B N 1
ATOM 2304 C CA . GLY B 1 134 ? -2.768 1.634 2.688 1.00 15.47 134 GLY B CA 1
ATOM 2305 C C . GLY B 1 134 ? -1.294 1.661 3.042 1.00 14.54 134 GLY B C 1
ATOM 2306 O O . GLY B 1 134 ? -0.456 2.080 2.230 1.00 15.76 134 GLY B O 1
ATOM 2307 N N . SER B 1 135 ? -0.953 1.207 4.243 1.00 13.33 135 SER B N 1
ATOM 2308 C CA . SER B 1 135 ? 0.441 1.218 4.660 1.00 12.60 135 SER B CA 1
ATOM 2309 C C . SER B 1 135 ? 1.203 0.048 4.049 1.00 13.76 135 SER B C 1
ATOM 2310 O O . SER B 1 135 ? 0.599 -0.885 3.527 1.00 13.38 135 SER B O 1
ATOM 2313 N N . VAL B 1 136 ? 2.533 0.105 4.115 1.00 11.08 136 VAL B N 1
ATOM 2314 C CA . VAL B 1 136 ? 3.339 -0.995 3.615 1.00 12.77 136 VAL B CA 1
ATOM 2315 C C . VAL B 1 136 ? 2.991 -2.277 4.339 1.00 12.26 136 VAL B C 1
ATOM 2316 O O . VAL B 1 136 ? 3.063 -3.372 3.755 1.00 12.39 136 VAL B O 1
ATOM 2320 N N . ALA B 1 137 ? 2.592 -2.147 5.609 1.00 11.44 137 ALA B N 1
ATOM 2321 C CA . ALA B 1 137 ? 2.254 -3.330 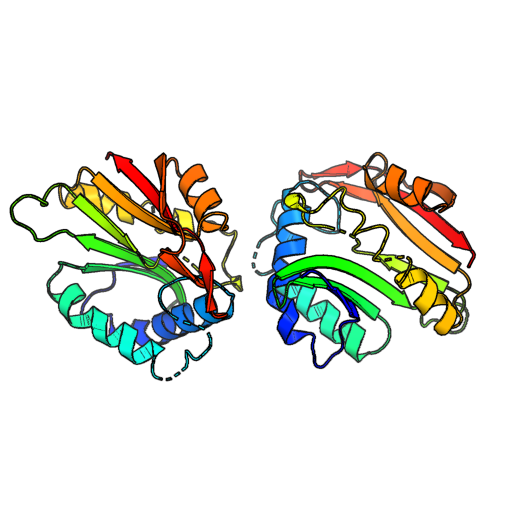6.396 1.00 10.46 137 ALA B CA 1
ATOM 2322 C C . ALA B 1 137 ? 1.146 -4.145 5.712 1.00 10.99 137 ALA B C 1
ATOM 2323 O O . ALA B 1 137 ? 1.094 -5.377 5.871 1.00 10.19 137 ALA B O 1
ATOM 2325 N N . GLU B 1 138 ? 0.254 -3.489 4.956 1.00 10.87 138 GLU B N 1
ATOM 2326 C CA . GLU B 1 138 ? -0.783 -4.259 4.274 1.00 10.59 138 GLU B CA 1
ATOM 2327 C C . GLU B 1 138 ? -0.161 -5.214 3.272 1.00 10.47 138 GLU B C 1
ATOM 2328 O O . GLU B 1 138 ? -0.536 -6.379 3.195 1.00 11.53 138 GLU B O 1
ATOM 2334 N N . ALA B 1 139 ? 0.783 -4.726 2.480 1.00 11.89 139 ALA B N 1
ATOM 2335 C CA . ALA B 1 139 ? 1.392 -5.613 1.488 1.00 10.32 139 ALA B CA 1
ATOM 2336 C C . ALA B 1 139 ? 2.182 -6.700 2.197 1.00 8.73 139 ALA B C 1
ATOM 2337 O O . ALA B 1 139 ? 2.202 -7.836 1.748 1.00 10.03 139 ALA B O 1
ATOM 2339 N N . PHE B 1 140 ? 2.832 -6.343 3.304 1.00 9.00 140 PHE B N 1
ATOM 2340 C CA . PHE B 1 140 ? 3.596 -7.308 4.101 1.00 9.67 140 PHE B CA 1
ATOM 2341 C C . PHE B 1 140 ? 2.722 -8.443 4.638 1.00 9.04 140 PHE B C 1
ATOM 2342 O O . PHE B 1 140 ? 3.033 -9.628 4.445 1.00 9.13 140 PHE B O 1
ATOM 2350 N N . TYR B 1 141 ? 1.630 -8.121 5.333 1.00 9.98 141 TYR B N 1
ATOM 2351 C CA . TYR B 1 141 ? 0.816 -9.209 5.847 1.00 9.92 141 TYR B CA 1
ATOM 2352 C C . TYR B 1 141 ? 0.160 -9.993 4.722 1.00 8.60 141 TYR B C 1
ATOM 2353 O O . TYR B 1 141 ? 0.001 -11.219 4.830 1.00 8.56 141 TYR B O 1
ATOM 2362 N N . SER B 1 142 ? -0.226 -9.303 3.651 1.00 9.79 142 SER B N 1
ATOM 2363 C CA . SER B 1 142 ? -0.839 -9.995 2.526 1.00 10.93 142 SER B CA 1
ATOM 2364 C C . SER B 1 142 ? 0.164 -10.977 1.943 1.00 10.66 142 SER B C 1
ATOM 2365 O O . SER B 1 142 ? -0.196 -12.117 1.607 1.00 11.17 142 SER B O 1
ATOM 2368 N N . ALA B 1 143 ? 1.433 -10.559 1.854 1.00 10.96 143 ALA B N 1
ATOM 2369 C CA . ALA B 1 143 ? 2.473 -11.421 1.297 1.00 11.11 143 ALA B CA 1
ATOM 2370 C C . ALA B 1 143 ? 2.745 -12.619 2.205 1.00 10.39 143 ALA B C 1
ATOM 2371 O O . ALA B 1 143 ? 3.196 -13.674 1.735 1.00 12.08 143 ALA B O 1
ATOM 2373 N N . LEU B 1 144 ? 2.474 -12.463 3.501 1.00 10.68 144 LEU B N 1
ATOM 2374 C CA . LEU B 1 144 ? 2.678 -13.559 4.452 1.00 11.53 144 LEU B CA 1
ATOM 2375 C C . LEU B 1 144 ? 1.440 -14.439 4.587 1.00 12.51 144 LEU B C 1
ATOM 2376 O O . LEU B 1 144 ? 1.296 -15.209 5.550 1.00 12.20 144 LEU B O 1
ATOM 2381 N N . ALA B 1 145 ? 0.538 -14.301 3.624 1.00 10.55 145 ALA B N 1
ATOM 2382 C CA . ALA B 1 145 ? -0.670 -15.096 3.553 1.00 11.24 145 ALA B CA 1
ATOM 2383 C C . ALA B 1 145 ? -1.739 -14.815 4.585 1.00 11.59 145 ALA B C 1
ATOM 2384 O O . ALA B 1 145 ? -2.545 -15.695 4.897 1.00 14.13 145 ALA B O 1
ATOM 2386 N N . TYR B 1 146 ? -1.748 -13.598 5.131 1.00 11.38 146 TYR B N 1
ATOM 2387 C CA . TYR B 1 146 ? -2.826 -13.221 6.051 1.00 11.17 146 TYR B CA 1
ATOM 2388 C C . TYR B 1 146 ? -3.985 -12.791 5.174 1.00 10.63 146 TYR B C 1
ATOM 2389 O O . TYR B 1 146 ? -3.777 -12.208 4.105 1.00 12.57 146 TYR B O 1
ATOM 2398 N N . THR B 1 147 ? -5.206 -13.065 5.616 1.00 8.73 147 THR B N 1
ATOM 2399 C CA . THR B 1 147 ? -6.395 -12.718 4.841 1.00 11.17 147 THR B CA 1
ATOM 2400 C C . THR B 1 147 ? -6.982 -11.396 5.307 1.00 10.48 147 THR B C 1
ATOM 2401 O O . THR B 1 147 ? -7.156 -11.176 6.513 1.00 10.21 147 THR B O 1
ATOM 2405 N N . ARG B 1 148 ? -7.310 -10.526 4.362 1.00 9.91 148 ARG B N 1
ATOM 2406 C CA . ARG B 1 148 ? -7.864 -9.229 4.701 1.00 10.72 148 ARG B CA 1
ATOM 2407 C C . ARG B 1 148 ? -9.356 -9.345 4.892 1.00 11.86 148 ARG B C 1
ATOM 2408 O O . ARG B 1 148 ? -10.095 -9.858 4.020 1.00 12.83 148 ARG B O 1
ATOM 2416 N N . VAL B 1 149 ? -9.813 -8.864 6.036 1.00 9.35 149 VAL B N 1
ATOM 2417 C CA . VAL B 1 149 ? -11.238 -8.933 6.313 1.00 9.95 149 VAL B CA 1
ATOM 2418 C C . VAL B 1 149 ? -11.935 -7.703 5.737 1.00 10.59 149 VAL B C 1
ATOM 2419 O O . VAL B 1 149 ? -12.978 -7.804 5.062 1.00 12.03 149 VAL B O 1
ATOM 2423 N N . GLY B 1 150 ? -11.344 -6.542 5.991 1.00 10.71 150 GLY B N 1
ATOM 2424 C CA . GLY B 1 150 ? -11.929 -5.302 5.524 1.00 12.93 150 GLY B CA 1
ATOM 2425 C C . GLY B 1 150 ? -11.407 -4.165 6.366 1.00 12.88 150 GLY B C 1
ATOM 2426 O O . GLY B 1 150 ? -10.479 -4.349 7.144 1.00 14.01 150 GLY B O 1
ATOM 2427 N N . GLU B 1 151 ? -12.011 -2.994 6.215 1.00 11.61 151 GLU B N 1
ATOM 2428 C CA . GLU B 1 151 ? -11.594 -1.783 6.927 1.00 12.93 151 GLU B CA 1
ATOM 2429 C C . GLU B 1 151 ? -12.600 -1.208 7.930 1.00 13.60 151 GLU B C 1
ATOM 2430 O O . GLU B 1 151 ? -13.805 -1.401 7.790 1.00 14.09 151 GLU B O 1
ATOM 2436 N N . LEU B 1 152 ? -12.092 -0.493 8.933 1.00 12.64 152 LEU B N 1
ATOM 2437 C CA . LEU B 1 152 ? -12.956 0.231 9.865 1.00 11.18 152 LEU B CA 1
ATOM 2438 C C . LEU B 1 152 ? -12.520 1.687 9.592 1.00 12.54 152 LEU B C 1
ATOM 2439 O O . LEU B 1 152 ? -11.374 2.040 9.827 1.00 12.44 152 LEU B O 1
ATOM 2444 N N . PRO B 1 153 ? -13.434 2.538 9.101 1.00 12.12 153 PRO B N 1
ATOM 2445 C CA . PRO B 1 153 ? -13.103 3.939 8.804 1.00 13.60 153 PRO B CA 1
ATOM 2446 C C . PRO B 1 153 ? -12.894 4.788 10.048 1.00 12.60 153 PRO B C 1
ATOM 2447 O O . PRO B 1 153 ? -13.561 4.578 11.062 1.00 13.39 153 PRO B O 1
ATOM 2451 N N . GLY B 1 154 ? -11.980 5.760 9.946 1.00 12.31 154 GLY B N 1
ATOM 2452 C CA . GLY B 1 154 ? -11.696 6.670 11.051 1.00 13.18 154 GLY B CA 1
ATOM 2453 C C . GLY B 1 154 ? -11.254 5.977 12.321 1.00 13.95 154 GLY B C 1
ATOM 2454 O O . GLY B 1 154 ? -11.520 6.444 13.428 1.00 13.44 154 GLY B O 1
ATOM 2455 N N . TYR B 1 155 ? -10.548 4.863 12.166 1.00 11.78 155 TYR B N 1
ATOM 2456 C CA . TYR B 1 155 ? -10.097 4.084 13.307 1.00 13.32 155 TYR B CA 1
ATOM 2457 C C . TYR B 1 155 ? -8.949 4.714 14.077 1.00 15.41 155 TYR B C 1
ATOM 2458 O O . TYR B 1 155 ? -8.999 4.822 15.303 1.00 16.03 155 TYR B O 1
ATOM 2467 N N . CYS B 1 156 ? -7.916 5.113 13.338 1.00 17.01 156 CYS B N 1
ATOM 2468 C CA . CYS B 1 156 ? -6.702 5.655 13.922 1.00 21.50 156 CYS B CA 1
ATOM 2469 C C . CYS B 1 156 ? -6.283 6.945 13.262 1.00 21.97 156 CYS B C 1
ATOM 2470 O O . CYS B 1 156 ? -6.579 7.180 12.094 1.00 22.05 156 CYS B O 1
ATOM 2473 N N . ALA B 1 157 ? -5.594 7.785 14.019 1.00 21.37 157 ALA B N 1
ATOM 2474 C CA . ALA B 1 157 ? -5.094 9.037 13.477 1.00 21.39 157 ALA B CA 1
ATOM 2475 C C . ALA B 1 157 ? -3.612 8.804 13.188 1.00 22.04 157 ALA B C 1
ATOM 2476 O O . ALA B 1 157 ? -2.912 8.199 14.001 1.00 21.63 157 ALA B O 1
ATOM 2478 N N . THR B 1 158 ? -3.139 9.249 12.024 1.00 21.00 158 THR B N 1
ATOM 2479 C CA . THR B 1 158 ? -1.730 9.103 11.688 1.00 22.81 158 THR B CA 1
ATOM 2480 C C . THR B 1 158 ? -0.999 10.035 12.656 1.00 22.75 158 THR B C 1
ATOM 2481 O O . THR B 1 158 ? -1.621 10.907 13.248 1.00 21.92 158 THR B O 1
ATOM 2485 N N . PRO B 1 159 ? 0.331 9.869 12.826 1.00 23.19 159 PRO B N 1
ATOM 2486 C CA . PRO B 1 159 ? 1.068 10.736 13.755 1.00 24.53 159 PRO B CA 1
ATOM 2487 C C . PRO B 1 159 ? 0.833 12.233 13.538 1.00 25.63 159 PRO B C 1
ATOM 2488 O O . PRO B 1 159 ? 0.807 13.013 14.500 1.00 24.04 159 PRO B O 1
ATOM 2492 N N . ASP B 1 160 ? 0.657 12.623 12.279 1.00 27.87 160 ASP B N 1
ATOM 2493 C CA . ASP B 1 160 ? 0.405 14.020 11.925 1.00 30.43 160 ASP B CA 1
ATOM 2494 C C . ASP B 1 160 ? -1.052 14.449 12.197 1.00 30.67 160 ASP B C 1
ATOM 2495 O O . ASP B 1 160 ? -1.433 15.588 11.908 1.00 31.91 160 ASP B O 1
ATOM 2500 N N . GLY B 1 161 ? -1.863 13.529 12.729 1.00 29.52 161 GLY B N 1
ATOM 2501 C CA . GLY B 1 161 ? -3.245 13.836 13.067 1.00 27.40 161 GLY B CA 1
ATOM 2502 C C . GLY B 1 161 ? -4.371 13.489 12.098 1.00 27.12 161 GLY B C 1
ATOM 2503 O O . GLY B 1 161 ? -5.537 13.747 12.402 1.00 27.54 161 GLY B O 1
ATOM 2504 N N . ARG B 1 162 ? -4.068 12.896 10.952 1.00 24.26 162 ARG B N 1
ATOM 2505 C CA . ARG B 1 162 ? -5.139 12.581 10.007 1.00 24.71 162 ARG B CA 1
ATOM 2506 C C . ARG B 1 162 ? -5.823 11.241 10.248 1.00 24.29 162 ARG B C 1
ATOM 2507 O O . ARG B 1 162 ? -5.164 10.206 10.338 1.00 23.54 162 ARG B O 1
ATOM 2515 N N . LEU B 1 163 ? -7.151 11.278 10.367 1.00 23.78 163 LEU B N 1
ATOM 2516 C CA . LEU B 1 163 ? -7.949 10.069 10.610 1.00 22.33 163 LEU B CA 1
ATOM 2517 C C . LEU B 1 163 ? -7.972 9.151 9.404 1.00 21.60 163 LEU B C 1
ATOM 2518 O O . LEU B 1 163 ? -8.314 9.557 8.289 1.00 23.32 163 LEU B O 1
ATOM 2523 N N . HIS B 1 164 ? -7.613 7.895 9.630 1.00 18.46 164 HIS B N 1
ATOM 2524 C CA . HIS B 1 164 ? -7.527 6.937 8.553 1.00 16.91 164 HIS B CA 1
ATOM 2525 C C . HIS B 1 164 ? -8.172 5.637 8.970 1.00 14.81 164 HIS B C 1
ATOM 2526 O O . HIS B 1 164 ? -8.352 5.367 10.159 1.00 12.26 164 HIS B O 1
ATOM 2533 N N . PRO B 1 165 ? -8.510 4.800 7.991 1.00 13.35 165 PRO B N 1
ATOM 2534 C CA . PRO B 1 165 ? -9.129 3.518 8.292 1.00 12.83 165 PRO B CA 1
ATOM 2535 C C . PRO B 1 165 ? -8.056 2.530 8.695 1.00 13.26 165 PRO B C 1
ATOM 2536 O O . PRO B 1 165 ? -6.874 2.712 8.369 1.00 13.19 165 PRO B O 1
ATOM 2540 N N . THR B 1 166 ? -8.459 1.496 9.424 1.00 11.13 166 THR B N 1
ATOM 2541 C CA . THR B 1 166 ? -7.510 0.442 9.760 1.00 11.92 166 THR B CA 1
ATOM 2542 C C . THR B 1 166 ? -8.005 -0.771 8.982 1.00 10.59 166 THR B C 1
ATOM 2543 O O . THR B 1 166 ? -9.207 -0.900 8.724 1.00 13.49 166 THR B O 1
ATOM 2547 N N . ALA B 1 167 ? -7.091 -1.651 8.592 1.00 10.34 167 ALA B N 1
ATOM 2548 C CA . ALA B 1 167 ? -7.444 -2.873 7.872 1.00 11.46 167 ALA B CA 1
ATOM 2549 C C . ALA B 1 167 ? -7.247 -4.041 8.820 1.00 10.35 167 ALA B C 1
ATOM 2550 O O . ALA B 1 167 ? -6.197 -4.147 9.455 1.00 11.81 167 ALA B O 1
ATOM 2552 N N . ILE B 1 168 ? -8.245 -4.916 8.889 1.00 10.18 168 ILE B N 1
ATOM 2553 C CA . ILE B 1 168 ? -8.223 -6.094 9.759 1.00 10.24 168 ILE B CA 1
ATOM 2554 C C . ILE B 1 168 ? -7.804 -7.316 8.953 1.00 10.74 168 ILE B C 1
ATOM 2555 O O . ILE B 1 168 ? -8.341 -7.563 7.874 1.00 11.69 168 ILE B O 1
ATOM 2560 N N . TYR B 1 169 ? -6.845 -8.066 9.488 1.00 9.28 169 TYR B N 1
ATOM 2561 C CA . TYR B 1 169 ? -6.308 -9.268 8.858 1.00 9.96 169 TYR B CA 1
ATOM 2562 C C . TYR B 1 169 ? -6.311 -10.433 9.846 1.00 8.70 169 TYR B C 1
ATOM 2563 O O . TYR B 1 169 ? -6.268 -10.228 11.066 1.00 9.98 169 TYR B O 1
ATOM 2572 N N . PHE B 1 170 ? -6.360 -11.662 9.330 1.00 10.18 170 PHE B N 1
ATOM 2573 C CA . PHE B 1 170 ? -6.267 -12.836 10.205 1.00 10.06 170 PHE B CA 1
ATOM 2574 C C . PHE B 1 170 ? -5.567 -13.981 9.472 1.00 10.58 170 PHE B C 1
ATOM 2575 O O . PHE B 1 170 ? -5.398 -13.961 8.247 1.00 10.49 170 PHE B O 1
ATOM 2583 N N . LYS B 1 171 ? -5.131 -14.972 10.232 1.00 10.85 171 LYS B N 1
ATOM 2584 C CA . LYS B 1 171 ? -4.566 -16.158 9.619 1.00 11.30 171 LYS B CA 1
ATOM 2585 C C . LYS B 1 171 ? -4.953 -17.310 10.508 1.00 11.70 171 LYS B C 1
ATOM 2586 O O . LYS B 1 171 ? -4.833 -17.234 11.737 1.00 13.17 171 LYS B O 1
ATOM 2592 N N . THR B 1 172 ? -5.467 -18.365 9.893 1.00 12.42 172 THR B N 1
ATOM 2593 C CA . THR B 1 172 ? -5.834 -19.554 10.637 1.00 12.05 172 THR B CA 1
ATOM 2594 C C . THR B 1 172 ? -4.611 -20.452 10.627 1.00 14.90 172 THR B C 1
ATOM 2595 O O . THR B 1 172 ? -4.116 -20.812 9.561 1.00 14.67 172 THR B O 1
ATOM 2599 N N . LEU B 1 173 ? -4.128 -20.807 11.818 1.00 14.96 173 LEU B N 1
ATOM 2600 C CA . LEU B 1 173 ? -2.932 -21.626 11.962 1.00 18.25 173 LEU B CA 1
ATOM 2601 C C . LEU B 1 173 ? -3.194 -23.123 11.907 1.00 20.74 173 LEU B C 1
ATOM 2602 O O . LEU B 1 173 ? -4.279 -23.557 12.333 1.00 22.71 173 LEU B O 1
#

Sequence (333 aa):
AQLRRVTAESFAHYRHGLAQLLFETVHGGASVGFADLDQQAYAWCDGLKADIAAGSLLLWVVAEDDNVLASAQLSLCQKPNGLNRAEVQKLVLPSARGRGLGRQLDEVEQVAVKHKRGLLHLDTEAGSVAEAFYSALAYTRVGELPGYCATPDGRLHPTAIYFKTLHAQLRRVTAESFAHYRHGLAQLLFETVHGGASVGFADLDQQAYAWCDGLKADIAAGSLLLWVVAEDDNVLASAQLSLCQKPNGLNRAEVQKLVLPSARGRGLGRQLDEVEQVAVKHKRGLLHLDTEAGSVAEAFYSALAYTRVGELPGYCATPDGRLHPTAIYFKTL

InterPro domains:
  IPR000182 GNAT domain [PF00583] (60-141)
  IPR000182 GNAT domain [PS51186] (4-174)
  IPR016181 Acyl-CoA N-acyltransferase [SSF55729] (5-173)
  IPR050832 Bacterial Acetyltransferase [PTHR43877] (53-152)

CATH classification: 3.40.630.30

Solvent-accessible surface area: 16470 Å² total

B-factor: mean 17.52, std 6.51, range [7.46, 46.37]

Organism: Pseudomonas amygdali pv. tabaci (NCBI:txid322)

Radius of gyration: 23.39 Å; Cα contacts (8 Å, |Δi|>4): 635; chains: 2; bounding box: 62×60×43 Å

Foldseek 3Di:
DAKFKDALVCLVLQLVQQLVQVVQCQCVWFDAPELVDDVNSSVVSVVCNVCRHVVQKIKMFGDDRNNTFWMKMKGQDPDPVRNQEIEIGRTGRPVGPPPCPSVVSVVNVVVSVVSNHFKYKYKGFPPDPVVVVVVVVPWDWPAWDWQPDAINVRHGGIIIMTMDGD/DKAKFWDALVCLVLQLVQQLVQVLQCQCVWFFAPELVDDVVSSVVSVVQSVCRVVVQKIKMFTDDRRHTFWIKMKGQDPPPVRRQEIEIGRTGRPVGPPPCPRVVNVVVVVVCVVSNHFKYKYKGFPPDPVVVVVVVVVWAWDAWDFQPGAINVGHGGIIIMTMDGD

Nearest PDB structures (foldseek):
  3g8w-assembly1_A  TM=7.561E-01  e=4.539E-10  Staphylococcus epidermidis ATCC 12228
  1z9u-assembly1_A  TM=7.737E-01  e=2.832E-08  Salmonella enterica subsp. enterica serovar Typhimurium str. LT2
  1s7l-assembly1_A  TM=7.428E-01  e=1.910E-08  Salmonella enterica subsp. enterica serovar Typhimurium str. LT2
  3r96-assembly1_A  TM=7.155E-01  e=3.229E-08  Escherichia coli
  1nsl-assembly1_F  TM=7.185E-01  e=1.559E-07  Bacillus subtilis